Protein AF-A0A932PER4-F1 (afdb_monomer_lite)

Radius of gyration: 18.79 Å; chains: 1; bounding box: 54×26×52 Å

Sequence (186 aa):
MDQATTLGLCEKWWIVRRSEKPVSTALSRAQANHWTAMVKAALEANKAAGIEPEGWETLAIQLNRHPSNLWRSRGGAHALSVLDMMSIAELVRVPVCTLYCPMDVLIHEATRALCPKQFSAEQTRLYAQYRLAGAPSIPHLDETALKHAISAGNGSCSFDEANRTVLGVARAIGTVLLKGRKGAHD

Secondary structure (DSSP, 8-state):
--HHHHHHH-THHHHT-TTSHHHHHHHHHHHHHHHHHHHHHHHHHHHHTT-S--SHHHHHHHTT--HHHHHHHHTTSSPPPHHHHHHHHHHTT--GGGGSPPHHHHHHHHHHHHSTTTS-HHHHHHHHHHHHTT--S-SS--HHHHHHHHHHTTT-S-HHHHHHHHHHHHHHHHHHHHHHHHTT--

pLDDT: mean 87.04, std 10.96, range [38.22, 97.88]

Structure (mmCIF, N/CA/C/O backbone):
data_AF-A0A932PER4-F1
#
_entry.id   AF-A0A932PER4-F1
#
loop_
_atom_site.group_PDB
_atom_site.id
_atom_site.type_symbol
_atom_site.label_atom_id
_atom_site.label_alt_id
_atom_site.label_comp_id
_atom_site.label_asym_id
_atom_site.label_entity_id
_atom_site.label_seq_id
_atom_site.pdbx_PDB_ins_code
_atom_site.Cartn_x
_atom_site.Cartn_y
_atom_site.Cartn_z
_atom_site.occupancy
_atom_site.B_iso_or_equiv
_atom_site.auth_seq_id
_atom_site.auth_comp_id
_atom_site.auth_asym_id
_atom_site.auth_atom_id
_atom_site.pdbx_PDB_model_num
ATOM 1 N N . MET A 1 1 ? 18.203 -0.644 -23.318 1.00 80.19 1 MET A N 1
ATOM 2 C CA . MET A 1 1 ? 17.510 -0.184 -22.096 1.00 80.19 1 MET A CA 1
ATOM 3 C C . MET A 1 1 ? 18.548 -0.069 -20.989 1.00 80.19 1 MET A C 1
ATOM 5 O O . MET A 1 1 ? 19.412 -0.935 -20.928 1.00 80.19 1 MET A O 1
ATOM 9 N N . ASP A 1 2 ? 18.557 1.012 -20.207 1.00 88.56 2 ASP A N 1
ATOM 10 C CA . ASP A 1 2 ? 19.574 1.210 -19.166 1.00 88.56 2 ASP A CA 1
ATOM 11 C C . ASP A 1 2 ? 19.348 0.297 -17.949 1.00 88.56 2 ASP A C 1
ATOM 13 O O . ASP A 1 2 ? 18.241 -0.193 -17.716 1.00 88.56 2 ASP A O 1
ATOM 17 N N . GLN A 1 3 ? 20.404 0.091 -17.156 1.00 86.56 3 GLN A N 1
ATOM 18 C CA . GLN A 1 3 ? 20.390 -0.828 -16.016 1.00 86.56 3 GLN A CA 1
ATOM 19 C C . GLN A 1 3 ? 19.278 -0.515 -15.008 1.00 86.56 3 GLN A C 1
ATOM 21 O O . GLN A 1 3 ? 18.687 -1.451 -14.475 1.00 86.56 3 GLN A O 1
ATOM 26 N N . ALA A 1 4 ? 18.985 0.764 -14.741 1.00 87.56 4 ALA A N 1
ATOM 27 C CA . ALA A 1 4 ? 17.954 1.145 -13.780 1.00 87.56 4 ALA A CA 1
ATOM 28 C C . ALA A 1 4 ? 16.563 0.758 -14.296 1.00 87.56 4 ALA A C 1
ATOM 30 O O . ALA A 1 4 ? 15.785 0.145 -13.569 1.00 87.56 4 ALA A O 1
ATOM 31 N N . THR A 1 5 ? 16.269 1.038 -15.564 1.00 87.75 5 THR A N 1
ATOM 32 C CA . THR A 1 5 ? 14.983 0.660 -16.167 1.00 87.75 5 THR A CA 1
ATOM 33 C C . THR A 1 5 ? 14.783 -0.856 -16.169 1.00 87.75 5 THR A C 1
ATOM 35 O O . THR A 1 5 ? 13.746 -1.332 -15.708 1.00 87.75 5 THR A O 1
ATOM 38 N N . THR A 1 6 ? 15.798 -1.632 -16.566 1.00 85.62 6 THR A N 1
ATOM 39 C CA . THR A 1 6 ? 15.760 -3.104 -16.479 1.00 85.62 6 THR A CA 1
ATOM 40 C C . THR A 1 6 ? 15.485 -3.582 -15.051 1.00 85.62 6 THR A C 1
ATOM 42 O O . THR A 1 6 ? 14.739 -4.539 -14.834 1.00 85.62 6 THR A O 1
ATOM 45 N N . LEU A 1 7 ? 16.059 -2.893 -14.061 1.00 83.56 7 LEU A N 1
ATOM 46 C CA . LEU A 1 7 ? 15.862 -3.193 -12.650 1.00 83.56 7 LEU A CA 1
ATOM 47 C C . LEU A 1 7 ? 14.408 -3.023 -12.214 1.00 83.56 7 LEU A C 1
ATOM 49 O O . LEU A 1 7 ? 13.848 -3.931 -11.608 1.00 83.56 7 LEU A O 1
ATOM 53 N N . GLY A 1 8 ? 13.795 -1.883 -12.539 1.00 84.12 8 GLY A N 1
ATOM 54 C CA . GLY A 1 8 ? 12.409 -1.597 -12.166 1.00 84.12 8 GLY A CA 1
ATOM 55 C C . GLY A 1 8 ? 11.361 -2.348 -12.990 1.00 84.12 8 GLY A C 1
ATOM 56 O O . GLY A 1 8 ? 10.203 -2.399 -12.582 1.00 84.12 8 GLY A O 1
ATOM 57 N N . LEU A 1 9 ? 11.730 -2.941 -14.130 1.00 84.69 9 LEU A N 1
ATOM 58 C CA . LEU A 1 9 ? 10.850 -3.809 -14.924 1.00 84.69 9 LEU A CA 1
ATOM 59 C C . LEU A 1 9 ? 10.892 -5.281 -14.509 1.00 84.69 9 LEU A C 1
ATOM 61 O O . LEU A 1 9 ? 10.053 -6.066 -14.942 1.00 84.69 9 LEU A O 1
ATOM 65 N N . CYS A 1 10 ? 11.837 -5.693 -13.678 1.00 78.25 10 CYS A N 1
ATOM 66 C CA . CYS A 1 10 ? 11.857 -7.065 -13.192 1.00 78.25 10 CYS A CA 1
ATOM 67 C C . CYS A 1 10 ? 10.740 -7.280 -12.149 1.00 78.25 10 CYS A C 1
ATOM 69 O O . CYS A 1 10 ? 10.532 -6.471 -11.249 1.00 78.25 10 CYS A O 1
ATOM 71 N N . GLU A 1 11 ? 10.028 -8.403 -12.227 1.00 64.38 11 GLU A N 1
ATOM 72 C CA . GLU A 1 11 ? 8.940 -8.757 -11.295 1.00 64.38 11 GLU A CA 1
ATOM 73 C C . GLU A 1 11 ? 9.459 -9.123 -9.908 1.00 64.38 11 GLU A C 1
ATOM 75 O O . GLU A 1 11 ? 8.847 -8.834 -8.878 1.00 64.38 11 GLU A O 1
ATOM 80 N N . LYS A 1 12 ? 10.651 -9.724 -9.893 1.00 63.06 12 LYS A N 1
ATOM 81 C CA . LYS A 1 12 ? 11.274 -10.300 -8.704 1.00 63.06 12 LYS A CA 1
ATOM 82 C C . LYS A 1 12 ? 11.497 -9.283 -7.580 1.00 63.06 12 LYS A C 1
ATOM 84 O O . LYS A 1 12 ? 11.844 -9.684 -6.485 1.00 63.06 12 LYS A O 1
ATOM 89 N N . TRP A 1 13 ? 11.296 -7.985 -7.766 1.00 64.56 13 TRP A N 1
ATOM 90 C CA . TRP A 1 13 ? 11.597 -7.003 -6.722 1.00 64.56 13 TRP A CA 1
ATOM 91 C C . TRP A 1 13 ? 10.484 -6.865 -5.693 1.00 64.56 13 TRP A C 1
ATOM 93 O O . TRP A 1 13 ? 10.775 -6.841 -4.500 1.00 64.56 13 TRP A O 1
ATOM 103 N N . TRP A 1 14 ? 9.226 -6.909 -6.130 1.00 70.19 14 TRP A N 1
ATOM 104 C CA . TRP A 1 14 ? 8.077 -6.883 -5.224 1.00 70.19 14 TRP A CA 1
ATOM 105 C C . TRP A 1 14 ? 7.947 -8.180 -4.407 1.00 70.19 14 TRP A C 1
ATOM 107 O O . TRP A 1 14 ? 7.508 -8.140 -3.262 1.00 70.19 14 TRP A O 1
ATOM 117 N N . ILE A 1 15 ? 8.405 -9.316 -4.955 1.00 67.06 15 ILE A N 1
ATOM 118 C CA . ILE A 1 15 ? 8.306 -10.641 -4.315 1.00 67.06 15 ILE A CA 1
ATOM 119 C C . ILE A 1 15 ? 9.641 -11.089 -3.684 1.00 67.06 15 ILE A C 1
ATOM 121 O O . ILE A 1 15 ? 9.700 -11.384 -2.491 1.00 67.06 15 ILE A O 1
ATOM 125 N N . VAL A 1 16 ? 10.734 -11.120 -4.456 1.00 58.75 16 VAL A N 1
ATOM 126 C CA . VAL A 1 16 ? 12.060 -11.643 -4.042 1.00 58.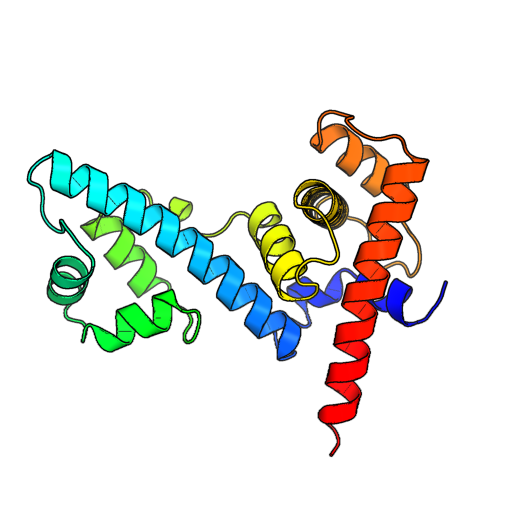75 16 VAL A CA 1
ATOM 127 C C . VAL A 1 16 ? 12.883 -10.596 -3.286 1.00 58.75 16 VAL A C 1
ATOM 129 O O . VAL A 1 16 ? 13.719 -10.959 -2.465 1.00 58.75 16 VAL A O 1
ATOM 132 N N . ARG A 1 17 ? 12.646 -9.297 -3.515 1.00 59.66 17 ARG A N 1
ATOM 133 C CA . ARG A 1 17 ? 13.415 -8.205 -2.882 1.00 59.66 17 ARG A CA 1
ATOM 134 C C . ARG A 1 17 ? 12.633 -7.396 -1.863 1.00 59.66 17 ARG A C 1
ATOM 136 O O . ARG A 1 17 ? 13.071 -6.322 -1.463 1.00 59.66 17 ARG A O 1
ATOM 143 N N . ARG A 1 18 ? 11.548 -7.971 -1.341 1.00 64.19 18 ARG A N 1
ATOM 144 C CA . ARG A 1 18 ? 10.848 -7.474 -0.147 1.00 64.19 18 ARG A CA 1
ATOM 145 C C . ARG A 1 18 ? 11.764 -7.286 1.069 1.00 64.19 18 ARG A C 1
ATOM 147 O O . ARG A 1 18 ? 11.349 -6.658 2.029 1.00 64.19 18 ARG A O 1
ATOM 154 N N . SER A 1 19 ? 12.965 -7.869 1.060 1.00 68.44 19 SER A N 1
ATOM 155 C CA . SER A 1 19 ? 13.990 -7.718 2.096 1.00 68.44 19 SER A CA 1
ATOM 156 C C . SER A 1 19 ? 14.917 -6.516 1.878 1.00 68.44 19 SER A C 1
ATOM 158 O O . SER A 1 19 ? 15.592 -6.104 2.818 1.00 68.44 19 SER A O 1
ATOM 160 N N . GLU A 1 20 ? 14.959 -5.920 0.681 1.00 79.19 20 GLU A N 1
ATOM 161 C CA . GLU A 1 20 ? 15.741 -4.705 0.454 1.00 79.19 20 GLU A CA 1
ATOM 162 C C . GLU A 1 20 ? 15.068 -3.528 1.155 1.00 79.19 20 GLU A C 1
ATOM 164 O O . GLU A 1 20 ? 13.913 -3.206 0.882 1.00 79.19 20 GLU A O 1
ATOM 169 N N . LYS A 1 21 ? 15.810 -2.856 2.041 1.00 84.62 21 LYS A N 1
ATOM 170 C CA . LYS A 1 21 ? 15.296 -1.809 2.935 1.00 84.62 21 LYS A CA 1
ATOM 171 C C . LYS A 1 21 ? 14.393 -0.757 2.268 1.00 84.62 21 LYS A C 1
ATOM 173 O O . LYS A 1 21 ? 13.339 -0.480 2.843 1.00 84.62 21 LYS A O 1
ATOM 178 N N . PRO A 1 22 ? 14.725 -0.154 1.104 1.00 86.44 22 PRO A N 1
ATOM 179 C CA . PRO A 1 22 ? 13.826 0.827 0.496 1.00 86.44 22 PRO A CA 1
ATOM 180 C C . PRO A 1 22 ? 12.491 0.202 0.064 1.00 86.44 22 PRO A C 1
ATOM 182 O O . PRO A 1 22 ? 11.443 0.804 0.288 1.00 86.44 22 PRO A O 1
ATOM 185 N N . VAL A 1 23 ? 12.509 -1.017 -0.486 1.00 86.12 23 VAL A N 1
ATOM 186 C CA . VAL A 1 23 ? 11.304 -1.736 -0.934 1.00 86.12 23 VAL A CA 1
ATOM 187 C C . VAL A 1 23 ? 10.482 -2.205 0.259 1.00 86.12 23 VAL A C 1
ATOM 189 O O . VAL A 1 23 ? 9.280 -1.958 0.306 1.00 86.12 23 VAL A O 1
ATOM 192 N N . SER A 1 24 ? 11.127 -2.830 1.245 1.00 86.12 24 SER A N 1
ATOM 193 C CA . SER A 1 24 ? 10.472 -3.327 2.455 1.00 86.12 24 SER A CA 1
ATOM 194 C C . SER A 1 24 ? 9.783 -2.195 3.217 1.00 86.12 24 SER A C 1
ATOM 196 O O . SER A 1 24 ? 8.625 -2.319 3.599 1.00 86.12 24 SER A O 1
ATOM 198 N N . THR A 1 25 ? 10.459 -1.051 3.362 1.00 87.56 25 THR A N 1
ATOM 199 C CA . THR A 1 25 ? 9.924 0.134 4.046 1.00 87.56 25 THR A CA 1
ATOM 200 C C . THR A 1 25 ? 8.736 0.713 3.282 1.00 87.56 25 THR A C 1
ATOM 202 O O . THR A 1 25 ? 7.719 1.046 3.888 1.00 87.56 25 THR A O 1
ATOM 205 N N . ALA A 1 26 ? 8.838 0.813 1.953 1.00 90.38 26 ALA A N 1
ATOM 206 C CA . ALA A 1 26 ? 7.757 1.312 1.110 1.00 90.38 26 ALA A CA 1
ATOM 207 C C . ALA A 1 26 ? 6.517 0.407 1.169 1.00 90.38 26 ALA A C 1
ATOM 209 O O . ALA A 1 26 ? 5.410 0.910 1.350 1.00 90.38 26 ALA A O 1
ATOM 210 N N . LEU A 1 27 ? 6.704 -0.915 1.095 1.00 89.62 27 LEU A N 1
ATOM 211 C CA . LEU A 1 27 ? 5.630 -1.902 1.218 1.00 89.62 27 LEU A CA 1
ATOM 212 C C . LEU A 1 27 ? 4.982 -1.877 2.605 1.00 89.62 27 LEU A C 1
ATOM 214 O O . LEU A 1 27 ? 3.759 -1.806 2.702 1.00 89.62 27 LEU A O 1
ATOM 218 N N . SER A 1 28 ? 5.781 -1.867 3.676 1.00 89.06 28 SER A N 1
ATOM 219 C CA . SER A 1 28 ? 5.268 -1.776 5.048 1.00 89.06 28 SER A CA 1
ATOM 220 C C . SER A 1 28 ? 4.465 -0.499 5.264 1.00 89.06 28 SER A C 1
ATOM 222 O O . SER A 1 28 ? 3.403 -0.540 5.880 1.00 89.06 28 SER A O 1
ATOM 224 N N . ARG A 1 29 ? 4.923 0.633 4.716 1.00 89.69 29 ARG A N 1
ATOM 225 C CA . ARG A 1 29 ? 4.196 1.904 4.791 1.00 89.69 29 ARG A CA 1
ATOM 226 C C . ARG A 1 29 ? 2.897 1.876 3.987 1.00 89.69 29 ARG A C 1
ATOM 228 O O . ARG A 1 29 ? 1.884 2.359 4.480 1.00 89.69 29 ARG A O 1
ATOM 235 N N . ALA A 1 30 ? 2.915 1.310 2.782 1.00 91.75 30 ALA A N 1
ATOM 236 C CA . ALA A 1 30 ? 1.727 1.165 1.944 1.00 91.75 30 ALA A CA 1
ATOM 237 C C . ALA A 1 30 ? 0.662 0.291 2.628 1.00 91.75 30 ALA A C 1
ATOM 239 O O . ALA A 1 30 ? -0.484 0.716 2.769 1.00 91.75 30 ALA A O 1
ATOM 240 N N . GLN A 1 31 ? 1.059 -0.875 3.149 1.00 91.69 31 GLN A N 1
ATOM 241 C CA . GLN A 1 31 ? 0.179 -1.735 3.942 1.00 91.69 31 GLN A CA 1
ATOM 242 C C . GLN A 1 31 ? -0.341 -1.001 5.184 1.00 91.69 31 GLN A C 1
ATOM 244 O O . GLN A 1 31 ? -1.538 -1.049 5.460 1.00 91.69 31 GLN A O 1
ATOM 249 N N . ALA A 1 32 ? 0.538 -0.303 5.916 1.00 92.25 32 ALA A N 1
ATOM 250 C CA . ALA A 1 32 ? 0.171 0.433 7.120 1.00 92.25 32 ALA A CA 1
ATOM 251 C C . ALA A 1 32 ? -0.884 1.509 6.855 1.00 92.25 32 ALA A C 1
ATOM 253 O O . ALA A 1 32 ? -1.888 1.571 7.561 1.00 92.25 32 ALA A O 1
ATOM 254 N N . ASN A 1 33 ? -0.691 2.308 5.805 1.00 93.00 33 ASN A N 1
ATOM 255 C CA . ASN A 1 33 ? -1.645 3.330 5.390 1.00 93.00 33 ASN A CA 1
ATOM 256 C C . ASN A 1 33 ? -3.016 2.725 5.057 1.00 93.00 33 ASN A C 1
ATOM 258 O O . ASN A 1 33 ? -4.033 3.265 5.493 1.00 93.00 33 ASN A O 1
ATOM 262 N N . HIS A 1 34 ? -3.041 1.605 4.322 1.00 94.00 34 HIS A N 1
ATOM 263 C CA . HIS A 1 34 ? -4.281 0.939 3.913 1.00 94.00 34 HIS A CA 1
ATOM 264 C C . HIS A 1 34 ? -5.105 0.468 5.111 1.00 94.00 34 HIS A C 1
ATOM 266 O O . HIS A 1 34 ? -6.225 0.938 5.312 1.00 94.00 34 HIS A O 1
ATOM 272 N N . TRP A 1 35 ? -4.549 -0.414 5.947 1.00 94.31 35 TRP A N 1
ATOM 273 C CA . TRP A 1 35 ? -5.316 -0.976 7.064 1.00 94.31 35 TRP A CA 1
ATOM 274 C C . TRP A 1 35 ? -5.696 0.110 8.078 1.00 94.31 35 TRP A C 1
ATOM 276 O O . TRP A 1 35 ? -6.798 0.088 8.622 1.00 94.31 35 TRP A O 1
ATOM 286 N N . THR A 1 36 ? -4.830 1.112 8.277 1.00 94.69 36 THR A N 1
ATOM 287 C CA . THR A 1 36 ? -5.125 2.259 9.146 1.00 94.69 36 THR A CA 1
ATOM 288 C C . THR A 1 36 ? -6.336 3.039 8.654 1.00 94.69 36 THR A C 1
ATOM 290 O O . THR A 1 36 ? -7.161 3.451 9.466 1.00 94.69 36 THR A O 1
ATOM 293 N N . ALA A 1 37 ? -6.453 3.261 7.341 1.00 95.25 37 ALA A N 1
ATOM 294 C CA . ALA A 1 37 ? -7.594 3.960 6.764 1.00 95.25 37 ALA A CA 1
ATOM 295 C C . ALA A 1 37 ? -8.893 3.166 6.962 1.00 95.25 37 ALA A C 1
ATOM 297 O O . ALA A 1 37 ? -9.905 3.756 7.336 1.00 95.25 37 ALA A O 1
ATOM 298 N N . MET A 1 38 ? -8.849 1.841 6.782 1.00 96.50 38 MET A N 1
ATOM 299 C CA . MET A 1 38 ? -10.006 0.963 6.995 1.00 96.50 38 MET A CA 1
ATOM 300 C C . MET A 1 38 ? -10.451 0.950 8.459 1.00 96.50 38 MET A C 1
ATOM 302 O O . MET A 1 38 ? -11.624 1.168 8.748 1.00 96.50 38 MET A O 1
ATOM 306 N N . VAL A 1 39 ? -9.508 0.785 9.391 1.00 96.56 39 VAL A N 1
ATOM 307 C CA . VAL A 1 39 ? -9.796 0.827 10.831 1.00 96.56 39 VAL A CA 1
ATOM 308 C C . VAL A 1 39 ? -10.305 2.199 11.245 1.00 96.56 39 VAL A C 1
ATOM 310 O O . VAL A 1 39 ? -11.276 2.280 11.983 1.00 96.56 39 VAL A O 1
ATOM 313 N N . LYS A 1 40 ? -9.715 3.288 10.741 1.00 96.81 40 LYS A N 1
ATOM 314 C CA . LYS A 1 40 ? -10.214 4.637 11.025 1.00 96.81 40 LYS A CA 1
ATOM 315 C C . LYS A 1 40 ? -11.670 4.784 10.580 1.00 96.81 40 LYS A C 1
ATOM 317 O O . LYS A 1 40 ? -12.477 5.256 11.366 1.00 96.81 40 LYS A O 1
ATOM 322 N N . ALA A 1 41 ? -12.006 4.374 9.357 1.00 97.25 41 ALA A N 1
ATOM 323 C CA . ALA A 1 41 ? -13.379 4.447 8.863 1.00 97.25 41 ALA A CA 1
ATOM 324 C C . ALA A 1 41 ? -14.350 3.618 9.726 1.00 97.25 41 ALA A C 1
ATOM 326 O O . ALA A 1 41 ? -15.438 4.092 10.043 1.00 97.25 41 ALA A O 1
ATOM 327 N N . ALA A 1 42 ? -13.935 2.423 10.156 1.00 97.62 42 ALA A N 1
ATOM 328 C CA . ALA A 1 42 ? -14.726 1.568 11.036 1.00 97.62 42 ALA A CA 1
ATOM 329 C C . ALA A 1 42 ? -14.926 2.177 12.435 1.00 97.62 42 ALA A C 1
ATOM 331 O O . ALA A 1 42 ? -16.040 2.177 12.946 1.00 97.62 42 ALA A O 1
ATOM 332 N N . LEU A 1 43 ? -13.879 2.759 13.029 1.00 97.44 43 LEU A N 1
ATOM 333 C CA . LEU A 1 43 ? -13.958 3.438 14.328 1.00 97.44 43 LEU A CA 1
ATOM 334 C C . LEU A 1 43 ? -14.891 4.659 14.282 1.00 97.44 43 LEU A C 1
ATOM 336 O O . LEU A 1 43 ? -15.679 4.855 15.200 1.00 97.44 43 LEU A O 1
ATOM 340 N N . GLU A 1 44 ? -14.862 5.448 13.202 1.00 97.88 44 GLU A N 1
ATOM 341 C CA . GLU A 1 44 ? -15.806 6.565 13.034 1.00 97.88 44 GLU A CA 1
ATOM 342 C C . GLU A 1 44 ? -17.259 6.072 12.902 1.00 97.88 44 GLU A C 1
ATOM 344 O O . GLU A 1 44 ? -18.170 6.685 13.459 1.00 97.88 44 GLU A O 1
ATOM 349 N N . ALA A 1 45 ? -17.491 4.946 12.216 1.00 97.25 45 ALA A N 1
ATOM 350 C CA . ALA A 1 45 ? -18.818 4.331 12.127 1.00 97.25 45 ALA A CA 1
ATOM 351 C C . ALA A 1 45 ? -19.296 3.787 13.486 1.00 97.25 45 ALA A C 1
ATOM 353 O O . ALA A 1 45 ? -20.443 4.009 13.871 1.00 97.25 45 ALA A O 1
ATOM 354 N N . ASN A 1 46 ? -18.405 3.133 14.232 1.00 97.38 46 ASN A N 1
ATOM 355 C CA . ASN A 1 46 ? -18.642 2.666 15.597 1.00 97.38 46 ASN A CA 1
ATOM 356 C C . ASN A 1 46 ? -19.030 3.820 16.527 1.00 97.38 46 ASN A C 1
ATOM 358 O O . ASN A 1 46 ? -20.066 3.761 17.187 1.00 97.38 46 ASN A O 1
ATOM 362 N N . LYS A 1 47 ? -18.255 4.910 16.500 1.00 97.31 47 LYS A N 1
ATOM 363 C CA . LYS A 1 47 ? -18.528 6.132 17.260 1.00 97.31 47 LYS A CA 1
ATOM 364 C C . LYS A 1 47 ? -19.888 6.736 16.915 1.00 97.31 47 LYS A C 1
ATOM 366 O O . LYS A 1 47 ? -20.641 7.102 17.811 1.00 97.31 47 LYS A O 1
ATOM 371 N N . ALA A 1 48 ? -20.233 6.813 15.629 1.00 97.31 48 ALA A N 1
ATOM 372 C CA . ALA A 1 48 ? -21.542 7.306 15.197 1.00 97.31 48 ALA A CA 1
ATOM 373 C C . ALA A 1 48 ? -22.707 6.421 15.683 1.00 97.31 48 ALA A C 1
ATOM 375 O O . ALA A 1 48 ? -23.819 6.915 15.863 1.00 97.31 48 ALA A O 1
ATOM 376 N N . ALA A 1 49 ? -22.454 5.132 15.913 1.00 96.69 49 ALA A N 1
ATOM 377 C CA . ALA A 1 49 ? -23.429 4.165 16.401 1.00 96.69 49 ALA A CA 1
ATOM 378 C C . ALA A 1 49 ? -23.410 3.965 17.932 1.00 96.69 49 ALA A C 1
ATOM 380 O O . ALA A 1 49 ? -24.206 3.173 18.435 1.00 96.69 49 ALA A O 1
ATOM 381 N N . GLY A 1 50 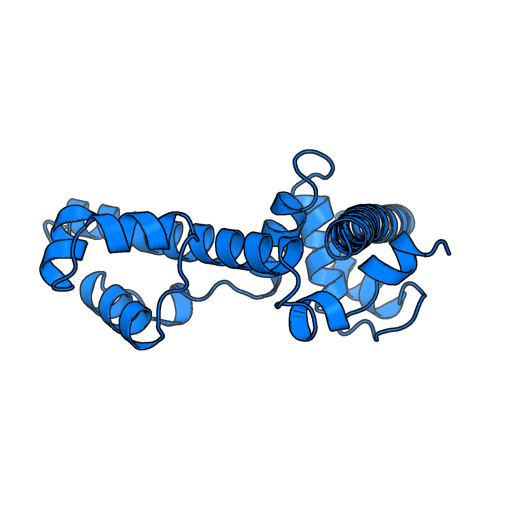? -22.522 4.646 18.672 1.00 96.50 50 GLY A N 1
ATOM 382 C CA . GLY A 1 50 ? -22.344 4.444 20.117 1.00 96.50 50 GLY A CA 1
ATOM 383 C C . GLY A 1 50 ? -21.845 3.039 20.476 1.00 96.50 50 GLY A C 1
ATOM 384 O O . GLY A 1 50 ? -22.277 2.452 21.468 1.00 96.50 50 GLY A O 1
ATOM 385 N N . ILE A 1 51 ? -21.002 2.458 19.620 1.00 95.94 51 ILE A N 1
ATOM 386 C CA . ILE A 1 51 ? -20.441 1.113 19.763 1.00 95.94 51 ILE A CA 1
ATOM 387 C C . ILE A 1 51 ? -18.946 1.238 20.054 1.00 95.94 51 ILE A C 1
ATOM 389 O O . ILE A 1 51 ? -18.218 1.885 19.310 1.00 95.94 51 ILE A O 1
ATOM 393 N N . GLU A 1 52 ? -18.459 0.545 21.079 1.00 96.19 52 GLU A N 1
ATOM 394 C CA . GLU A 1 52 ? -17.021 0.428 21.331 1.00 96.19 52 GLU A CA 1
ATOM 395 C C . GLU A 1 52 ? -16.380 -0.674 20.450 1.00 96.19 52 GLU A C 1
ATOM 397 O O . GLU A 1 52 ? -17.018 -1.707 20.217 1.00 96.19 52 GLU A O 1
ATOM 402 N N . PRO A 1 53 ? -15.120 -0.515 19.994 1.00 97.00 53 PRO A N 1
ATOM 403 C CA . PRO A 1 53 ? -14.245 0.628 20.232 1.00 97.00 53 PRO A CA 1
ATOM 404 C C . PRO A 1 53 ? -14.598 1.839 19.350 1.00 97.00 53 PRO A C 1
ATOM 406 O O . PRO A 1 53 ? -14.736 1.699 18.133 1.00 97.00 53 PRO A O 1
ATOM 409 N N . GLU A 1 54 ? -14.689 3.027 19.955 1.00 95.31 54 GLU A N 1
ATOM 410 C CA . GLU A 1 54 ? -14.971 4.302 19.262 1.00 95.31 54 GLU A CA 1
ATOM 411 C C . GLU A 1 54 ? -13.714 5.008 18.721 1.00 95.31 54 GLU A C 1
ATOM 413 O O . GLU A 1 54 ? -13.789 5.945 17.922 1.00 95.31 54 GLU A O 1
ATOM 418 N N . GLY A 1 55 ? -12.531 4.592 19.176 1.00 94.81 55 GLY A N 1
ATOM 419 C CA . GLY A 1 55 ? -11.276 5.235 18.817 1.00 94.81 55 GLY A CA 1
ATOM 420 C C . GLY A 1 55 ? -10.059 4.335 18.979 1.00 94.81 55 GLY A C 1
ATOM 421 O O . GLY A 1 55 ? -10.123 3.211 19.468 1.00 94.81 55 GLY A O 1
ATOM 422 N N . TRP A 1 56 ? -8.903 4.851 18.563 1.00 94.25 56 TRP A N 1
ATOM 423 C CA . TRP A 1 56 ? -7.637 4.111 18.608 1.00 94.25 56 TRP A CA 1
ATOM 424 C C . TRP A 1 56 ? -7.201 3.738 20.027 1.00 94.25 56 TRP A C 1
ATOM 426 O O . TRP A 1 56 ? -6.561 2.708 20.221 1.00 94.25 56 TRP A O 1
ATOM 436 N N . GLU A 1 57 ? -7.527 4.578 21.007 1.00 93.00 57 GLU A N 1
ATOM 437 C CA . GLU A 1 57 ? -7.203 4.339 22.411 1.00 93.00 57 GLU A CA 1
ATOM 438 C C . GLU A 1 57 ? -8.056 3.211 22.998 1.00 93.00 57 GLU A C 1
ATOM 440 O O . GLU A 1 57 ? -7.500 2.254 23.537 1.00 93.00 57 GLU A O 1
ATOM 445 N N . THR A 1 58 ? -9.379 3.251 22.805 1.00 95.00 58 THR A N 1
ATOM 446 C CA . THR A 1 58 ? -10.270 2.182 23.280 1.00 95.00 58 THR A CA 1
ATOM 447 C C . THR A 1 58 ? -10.034 0.870 22.533 1.00 95.00 58 THR A C 1
ATOM 449 O O . THR A 1 58 ? -10.034 -0.192 23.154 1.00 95.00 58 THR A O 1
ATOM 452 N N . LEU A 1 59 ? -9.684 0.924 21.242 1.00 95.62 59 LEU A N 1
ATOM 453 C CA . LEU A 1 59 ? -9.212 -0.242 20.491 1.00 95.62 59 LEU A CA 1
ATOM 454 C C . LEU A 1 59 ? -7.933 -0.841 21.101 1.00 95.62 59 LEU A C 1
ATOM 456 O O . LEU A 1 59 ? -7.843 -2.056 21.259 1.00 95.62 59 LEU A O 1
ATOM 460 N N . ALA A 1 60 ? -6.940 -0.020 21.459 1.00 93.69 60 ALA A N 1
ATOM 461 C CA . ALA A 1 60 ? -5.705 -0.511 22.075 1.00 93.69 60 ALA A CA 1
ATOM 462 C C . ALA A 1 60 ? -5.967 -1.198 23.427 1.00 93.69 60 ALA A C 1
ATOM 464 O O . ALA A 1 60 ? -5.397 -2.260 23.690 1.00 93.69 60 ALA A O 1
ATOM 465 N N . ILE A 1 61 ? -6.863 -0.626 24.240 1.00 93.12 61 ILE A N 1
ATOM 466 C CA . ILE A 1 61 ? -7.301 -1.206 25.516 1.00 93.12 61 ILE A CA 1
ATOM 467 C C . ILE A 1 61 ? -7.959 -2.574 25.287 1.00 93.12 61 ILE A C 1
ATOM 469 O O . ILE A 1 61 ? -7.567 -3.547 25.927 1.00 93.12 61 ILE A O 1
ATOM 473 N N . GLN A 1 62 ? -8.899 -2.681 24.342 1.00 94.50 62 GLN A N 1
ATOM 474 C CA . GLN A 1 62 ? -9.597 -3.942 24.047 1.00 94.50 62 GLN A CA 1
ATOM 475 C C . GLN A 1 62 ? -8.687 -5.015 23.441 1.00 94.50 62 GLN A C 1
ATOM 477 O O . GLN A 1 62 ? -8.861 -6.200 23.708 1.00 94.50 62 GLN A O 1
ATOM 482 N N . LEU A 1 63 ? -7.666 -4.611 22.683 1.00 93.00 63 LEU A N 1
ATOM 483 C CA . LEU A 1 63 ? -6.616 -5.514 22.205 1.00 93.00 63 LEU A CA 1
ATOM 484 C C . LEU A 1 63 ? -5.668 -5.982 23.320 1.00 93.00 63 LEU A C 1
ATOM 486 O O . LEU A 1 63 ? -4.763 -6.770 23.041 1.00 93.00 63 LEU A O 1
ATOM 490 N N . ASN A 1 64 ? -5.816 -5.469 24.547 1.00 92.25 64 ASN A N 1
ATOM 491 C CA . ASN A 1 64 ? -4.868 -5.641 25.645 1.00 92.25 64 ASN A CA 1
ATOM 492 C C . ASN A 1 64 ? -3.428 -5.298 25.212 1.00 92.25 64 ASN A C 1
ATOM 494 O O . ASN A 1 64 ? -2.468 -6.028 25.473 1.00 92.25 64 ASN A O 1
ATOM 498 N N . ARG A 1 65 ? -3.277 -4.194 24.466 1.00 85.19 65 ARG A N 1
ATOM 499 C CA . ARG A 1 65 ? -1.991 -3.721 23.942 1.00 85.19 65 ARG A CA 1
ATOM 500 C C . ARG A 1 65 ? -1.665 -2.341 24.461 1.00 85.19 65 ARG A C 1
ATOM 502 O O . ARG A 1 65 ? -2.501 -1.446 24.491 1.00 85.19 65 ARG A O 1
ATOM 509 N N . HIS A 1 66 ? -0.385 -2.133 24.752 1.00 86.94 66 HIS A N 1
ATOM 510 C CA . HIS A 1 66 ? 0.103 -0.793 25.033 1.00 86.94 66 HIS A CA 1
ATOM 511 C C . HIS A 1 66 ? -0.140 0.115 23.808 1.00 86.94 66 HIS A C 1
ATOM 513 O O . HIS A 1 66 ? 0.301 -0.247 22.706 1.00 86.94 66 HIS A O 1
ATOM 519 N N . PRO A 1 67 ? -0.774 1.297 23.961 1.00 85.62 67 PRO A N 1
ATOM 520 C CA . PRO A 1 67 ? -1.135 2.161 22.836 1.00 85.62 67 PRO A CA 1
ATOM 521 C C . PRO A 1 67 ? 0.039 2.456 21.903 1.00 85.62 67 PRO A C 1
ATOM 523 O O . PRO A 1 67 ? -0.106 2.416 20.682 1.00 85.62 67 PRO A O 1
ATOM 526 N N . SER A 1 68 ? 1.239 2.681 22.451 1.00 85.88 68 SER A N 1
ATOM 527 C CA . SER A 1 68 ? 2.446 2.959 21.654 1.00 85.88 68 SER A CA 1
ATOM 528 C C . SER A 1 68 ? 2.761 1.877 20.610 1.00 85.88 68 SER A C 1
ATOM 530 O O . SER A 1 68 ? 3.244 2.209 19.528 1.00 85.88 68 SER A O 1
ATOM 532 N N . ASN A 1 69 ? 2.454 0.603 20.871 1.00 86.00 69 ASN A N 1
ATOM 533 C CA . ASN A 1 69 ? 2.685 -0.479 19.910 1.00 86.00 69 ASN A CA 1
ATOM 534 C C . ASN A 1 69 ? 1.718 -0.388 18.726 1.00 86.00 69 ASN A C 1
ATOM 536 O O . ASN A 1 69 ? 2.128 -0.577 17.576 1.00 86.00 69 ASN A O 1
ATOM 540 N N . LEU A 1 70 ? 0.457 -0.032 18.989 1.00 86.19 70 LEU A N 1
ATOM 541 C CA . LEU A 1 70 ? -0.536 0.197 17.944 1.00 86.19 70 LEU A CA 1
ATOM 542 C C . LEU A 1 70 ? -0.169 1.435 17.113 1.00 86.19 70 LEU A C 1
ATOM 544 O O . LEU A 1 70 ? -0.161 1.362 15.886 1.00 86.19 70 LEU A O 1
ATOM 548 N N . TRP A 1 71 ? 0.258 2.529 17.757 1.00 87.50 71 TRP A N 1
ATOM 549 C CA . TRP A 1 71 ? 0.735 3.736 17.066 1.00 87.50 71 TRP A CA 1
ATOM 550 C C . TRP A 1 71 ? 1.958 3.469 16.177 1.00 87.50 71 TRP A C 1
ATOM 552 O O . TRP A 1 71 ? 2.025 3.968 15.053 1.00 87.50 71 TRP A O 1
ATOM 562 N N . ARG A 1 72 ? 2.913 2.649 16.637 1.00 85.56 72 ARG A N 1
ATOM 563 C CA . ARG A 1 72 ? 4.080 2.237 15.836 1.00 85.56 72 ARG A CA 1
ATOM 564 C C . ARG A 1 72 ? 3.681 1.379 14.637 1.00 85.56 72 ARG A C 1
ATOM 566 O O . ARG A 1 72 ? 4.186 1.607 13.539 1.00 85.56 72 ARG A O 1
ATOM 573 N N . SER A 1 73 ? 2.759 0.439 14.832 1.00 85.56 73 SER A N 1
ATOM 574 C CA . SER A 1 73 ? 2.236 -0.413 13.753 1.00 85.56 73 SER A CA 1
ATOM 575 C C . SER A 1 73 ? 1.496 0.420 12.704 1.00 85.56 73 SER A C 1
ATOM 577 O O . SER A 1 73 ? 1.682 0.232 11.504 1.00 85.56 73 SER A O 1
ATOM 579 N N . ARG A 1 74 ? 0.738 1.427 13.151 1.00 86.62 74 ARG A N 1
ATOM 580 C CA . ARG A 1 74 ? 0.057 2.406 12.295 1.00 86.62 74 ARG A CA 1
ATOM 581 C C . ARG A 1 74 ? 1.027 3.208 11.426 1.00 86.62 74 ARG A C 1
ATOM 583 O O . ARG A 1 74 ? 0.724 3.539 10.288 1.00 86.62 74 ARG A O 1
ATOM 590 N N . GLY A 1 75 ? 2.206 3.517 11.962 1.00 81.62 75 GLY A N 1
ATOM 591 C CA . GLY A 1 75 ? 3.284 4.182 11.227 1.00 81.62 75 GLY A CA 1
ATOM 592 C C . GLY A 1 75 ? 4.074 3.266 10.286 1.00 81.62 75 GLY A C 1
ATOM 593 O O . GLY A 1 75 ? 5.006 3.741 9.641 1.00 81.62 75 GLY A O 1
ATOM 594 N N . GLY A 1 76 ? 3.760 1.966 10.227 1.00 81.50 76 GLY A N 1
ATOM 595 C CA . GLY A 1 76 ? 4.513 0.983 9.444 1.00 81.50 76 GLY A CA 1
ATOM 596 C C . GLY A 1 76 ? 5.884 0.636 10.028 1.00 81.50 76 GLY A C 1
ATOM 597 O O . GLY A 1 76 ? 6.704 0.037 9.337 1.00 81.50 76 GLY A O 1
ATOM 598 N N . ALA A 1 77 ? 6.145 0.998 11.291 1.00 82.25 77 ALA A N 1
ATOM 599 C CA . ALA A 1 77 ? 7.395 0.653 11.968 1.00 82.25 77 ALA A CA 1
ATOM 600 C C . ALA A 1 77 ? 7.477 -0.845 12.303 1.00 82.25 77 ALA A C 1
ATOM 602 O O . ALA A 1 77 ? 8.576 -1.374 12.430 1.00 82.25 77 ALA A O 1
ATOM 603 N N . HIS A 1 78 ? 6.321 -1.504 12.432 1.00 79.38 78 HIS A N 1
ATOM 604 C CA . HIS A 1 78 ? 6.183 -2.937 12.679 1.00 79.38 78 HIS A CA 1
ATOM 605 C C . HIS A 1 78 ? 5.060 -3.512 11.827 1.00 79.38 78 HIS A C 1
ATOM 607 O O . HIS A 1 78 ? 4.020 -2.873 11.656 1.00 79.38 78 HIS A O 1
ATOM 613 N N . ALA A 1 79 ? 5.269 -4.721 11.313 1.00 77.81 79 ALA A N 1
ATOM 614 C CA . ALA A 1 79 ? 4.203 -5.483 10.682 1.00 77.81 79 ALA A CA 1
ATOM 615 C C . ALA A 1 79 ? 3.268 -6.040 11.762 1.00 77.81 79 ALA A C 1
ATOM 617 O O . ALA A 1 79 ? 3.730 -6.577 12.770 1.00 77.81 79 ALA A O 1
ATOM 618 N N . LEU A 1 80 ? 1.960 -5.923 11.538 1.00 84.69 80 LEU A N 1
ATOM 619 C CA . LEU A 1 80 ? 0.966 -6.613 12.354 1.00 84.69 80 LEU A CA 1
ATOM 620 C C . LEU A 1 80 ? 1.015 -8.112 12.055 1.00 84.69 80 LEU A C 1
ATOM 622 O O . LEU A 1 80 ? 1.148 -8.517 10.896 1.00 84.69 80 LEU A O 1
ATOM 626 N N . SER A 1 81 ? 0.894 -8.931 13.098 1.00 88.81 81 SER A N 1
ATOM 627 C CA . SER A 1 81 ? 0.727 -10.372 12.914 1.00 88.81 81 SER A CA 1
ATOM 628 C C . SER A 1 81 ? -0.653 -10.683 12.309 1.00 88.81 81 SER A C 1
ATOM 630 O O . SER A 1 81 ? -1.564 -9.853 12.348 1.00 88.81 81 SER A O 1
ATOM 632 N N . VAL A 1 82 ? -0.836 -11.892 11.769 1.00 89.25 82 VAL A N 1
ATOM 633 C CA . VAL A 1 82 ? -2.161 -12.346 11.302 1.00 89.25 82 VAL A CA 1
ATOM 634 C C . VAL A 1 82 ? -3.175 -12.333 12.448 1.00 89.25 82 VAL A C 1
ATOM 636 O O . VAL A 1 82 ? -4.297 -11.876 12.257 1.00 89.25 82 VAL A O 1
ATOM 639 N N . LEU A 1 83 ? -2.762 -12.757 13.648 1.00 91.75 83 LEU A N 1
ATOM 640 C CA . LEU A 1 83 ? -3.613 -12.718 14.838 1.00 91.75 83 LEU A CA 1
ATOM 641 C C . LEU A 1 83 ? -4.001 -11.279 15.192 1.00 91.75 83 LEU A C 1
ATOM 643 O O . LEU A 1 83 ? -5.161 -11.024 15.486 1.00 91.75 83 LEU A O 1
ATOM 647 N N . ASP A 1 84 ? -3.071 -10.327 15.078 1.00 91.75 84 ASP A N 1
ATOM 648 C CA . ASP A 1 84 ? -3.357 -8.914 15.345 1.00 91.75 84 ASP A CA 1
ATOM 649 C C . ASP A 1 84 ? -4.412 -8.378 14.376 1.00 91.75 84 ASP A C 1
ATOM 651 O O . ASP A 1 84 ? -5.340 -7.690 14.792 1.00 91.75 84 ASP A O 1
ATOM 655 N N . MET A 1 85 ? -4.278 -8.704 13.085 1.00 93.50 85 MET A N 1
ATOM 656 C CA . MET A 1 85 ? -5.241 -8.305 12.059 1.00 93.50 85 MET A CA 1
ATOM 657 C C . MET A 1 85 ? -6.619 -8.916 12.313 1.00 93.50 85 MET A C 1
ATOM 659 O O . MET A 1 85 ? -7.620 -8.217 12.183 1.00 93.50 85 MET A O 1
ATOM 663 N N . MET A 1 86 ? -6.682 -10.191 12.705 1.00 96.00 86 MET A N 1
ATOM 664 C CA . MET A 1 86 ? -7.941 -10.853 13.050 1.00 96.00 86 MET A CA 1
ATOM 665 C C . MET A 1 86 ? -8.611 -10.192 14.256 1.00 96.00 86 MET A C 1
ATOM 667 O O . MET A 1 86 ? -9.783 -9.838 14.167 1.00 96.00 86 MET A O 1
ATOM 671 N N . SER A 1 87 ? -7.866 -9.949 15.339 1.00 96.31 87 SER A N 1
ATOM 672 C CA . SER A 1 87 ? -8.407 -9.289 16.530 1.00 96.31 87 SER A CA 1
ATOM 673 C C . SER A 1 87 ? -8.871 -7.863 16.236 1.00 96.31 87 SER A C 1
ATOM 675 O O . SER A 1 87 ? -9.940 -7.463 16.678 1.00 96.31 87 SER A O 1
ATOM 677 N N . ILE A 1 88 ? -8.108 -7.090 15.456 1.00 96.19 88 ILE A N 1
ATOM 678 C CA . ILE A 1 88 ? -8.528 -5.744 15.044 1.00 96.19 88 ILE A CA 1
ATOM 679 C C . ILE A 1 88 ? -9.828 -5.814 14.240 1.00 96.19 88 ILE A C 1
ATOM 681 O O . ILE A 1 88 ? -10.753 -5.062 14.533 1.00 96.19 88 ILE A O 1
ATOM 685 N N . ALA A 1 89 ? -9.899 -6.705 13.248 1.00 97.25 89 ALA A N 1
ATOM 686 C CA . ALA A 1 89 ? -11.062 -6.862 12.379 1.00 97.25 89 ALA A CA 1
ATOM 687 C C . ALA A 1 89 ? -12.327 -7.232 13.164 1.00 97.25 89 ALA A C 1
ATOM 689 O O . ALA A 1 89 ? -13.384 -6.647 12.932 1.00 97.25 89 ALA A O 1
ATOM 690 N N . GLU A 1 90 ? -12.202 -8.155 14.118 1.00 97.44 90 GLU A N 1
ATOM 691 C CA . GLU A 1 90 ? -13.285 -8.566 15.010 1.00 97.44 90 GLU A CA 1
ATOM 692 C C . GLU A 1 90 ? -13.786 -7.397 15.867 1.00 97.44 90 GLU A C 1
ATOM 694 O O . GLU A 1 90 ? -14.981 -7.099 15.862 1.00 97.44 90 GLU A O 1
ATOM 699 N N . LEU A 1 91 ? -12.877 -6.681 16.539 1.00 97.06 91 LEU A N 1
ATOM 700 C CA . LEU A 1 91 ? -13.240 -5.576 17.430 1.00 97.06 91 LEU A CA 1
ATOM 701 C C . LEU A 1 91 ? -13.907 -4.417 16.679 1.00 97.06 91 LEU A C 1
ATOM 703 O O . LEU A 1 91 ? -14.904 -3.872 17.145 1.00 97.06 91 LEU A O 1
ATOM 707 N N . VAL A 1 92 ? -13.405 -4.061 15.494 1.00 96.81 92 VAL A N 1
ATOM 708 C CA . VAL A 1 92 ? -13.980 -2.978 14.671 1.00 96.81 92 VAL A CA 1
ATOM 709 C C . VAL A 1 92 ? -15.056 -3.462 13.693 1.00 96.81 92 VAL A C 1
ATOM 711 O O . VAL A 1 92 ? -15.529 -2.683 12.872 1.00 96.81 92 VAL A O 1
ATOM 714 N N . ARG A 1 93 ? -15.464 -4.735 13.792 1.00 96.19 93 ARG A N 1
ATOM 715 C CA . ARG A 1 93 ? -16.581 -5.352 13.055 1.00 96.19 93 ARG A CA 1
ATOM 716 C C . ARG A 1 93 ? -16.483 -5.221 11.534 1.00 96.19 93 ARG A C 1
ATOM 718 O O . ARG A 1 93 ? -17.479 -4.983 10.852 1.00 96.19 93 ARG A O 1
ATOM 725 N N . VAL A 1 94 ? -15.286 -5.425 10.991 1.00 96.75 94 VAL A N 1
ATOM 726 C CA . VAL A 1 94 ? -15.049 -5.477 9.540 1.00 96.75 94 VAL A CA 1
ATOM 727 C C . VAL A 1 94 ? -14.533 -6.853 9.126 1.00 96.75 94 VAL A C 1
ATOM 729 O O . VAL A 1 94 ? -13.854 -7.516 9.908 1.00 96.75 94 VAL A O 1
ATOM 732 N N . PRO A 1 95 ? -14.789 -7.314 7.889 1.00 96.69 95 PRO A N 1
ATOM 733 C CA . PRO A 1 95 ? -14.171 -8.541 7.402 1.00 96.69 95 PRO A CA 1
ATOM 734 C C . PRO A 1 95 ? -12.644 -8.406 7.398 1.00 96.69 95 PRO A C 1
ATOM 736 O O . PRO A 1 95 ? -12.110 -7.432 6.866 1.00 96.69 95 PRO A O 1
ATOM 739 N N . VAL A 1 96 ? -11.922 -9.397 7.931 1.00 95.56 96 VAL A N 1
ATOM 740 C CA . VAL A 1 96 ? -10.450 -9.345 8.044 1.00 95.56 96 VAL A CA 1
ATOM 741 C C . VAL A 1 96 ? -9.754 -9.112 6.699 1.00 95.56 96 VAL A C 1
ATOM 743 O O . VAL A 1 96 ? -8.740 -8.421 6.637 1.00 95.56 96 VAL A O 1
ATOM 746 N N . CYS A 1 97 ? -10.333 -9.606 5.599 1.00 94.25 97 CYS A N 1
ATOM 747 C CA . CYS A 1 97 ? -9.818 -9.390 4.247 1.00 94.25 97 CYS A CA 1
ATOM 748 C C . CYS A 1 97 ? -9.741 -7.905 3.853 1.00 94.25 97 CYS A C 1
ATOM 750 O O . CYS A 1 97 ? -8.880 -7.548 3.057 1.00 94.25 97 CYS A O 1
ATOM 752 N N . THR A 1 98 ? -10.566 -7.030 4.442 1.00 94.75 98 THR A N 1
ATOM 753 C CA . THR A 1 98 ? -10.534 -5.581 4.175 1.00 94.75 98 THR A CA 1
ATOM 754 C C . THR A 1 98 ? -9.270 -4.910 4.713 1.00 94.75 98 THR A C 1
ATOM 756 O O . THR A 1 98 ? -8.826 -3.904 4.162 1.00 94.75 98 THR A O 1
ATOM 759 N N . LEU A 1 99 ? -8.649 -5.481 5.754 1.00 94.31 99 LEU A N 1
ATOM 760 C CA . LEU A 1 99 ? -7.421 -4.952 6.350 1.00 94.31 99 LEU A CA 1
ATOM 761 C C . LEU 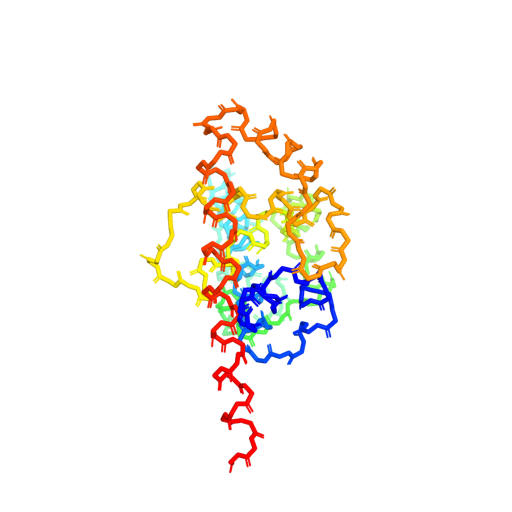A 1 99 ? -6.172 -5.286 5.524 1.00 94.31 99 LEU A C 1
ATOM 763 O O . LEU A 1 99 ? -5.137 -4.631 5.668 1.00 94.31 99 LEU A O 1
ATOM 767 N N . TYR A 1 100 ? -6.243 -6.280 4.642 1.00 91.88 100 TYR A N 1
ATOM 768 C CA . TYR A 1 100 ? -5.156 -6.592 3.722 1.00 91.88 100 TYR A CA 1
ATOM 769 C C . TYR A 1 100 ? -5.213 -5.654 2.520 1.00 91.88 100 TYR A C 1
ATOM 771 O O . TYR A 1 100 ? -6.262 -5.479 1.906 1.00 91.88 100 TYR A O 1
ATOM 779 N N . CYS A 1 101 ? -4.079 -5.032 2.194 1.00 91.06 101 CYS A N 1
ATOM 780 C CA . CYS A 1 101 ? -4.000 -4.134 1.053 1.00 91.06 101 CYS A CA 1
ATOM 781 C C . CYS A 1 101 ? -4.097 -4.949 -0.245 1.00 91.06 101 CYS A C 1
ATOM 783 O O . CYS A 1 101 ? -3.289 -5.868 -0.434 1.00 91.06 101 CYS A O 1
ATOM 785 N N . PRO A 1 102 ? -5.044 -4.631 -1.147 1.00 91.56 102 PRO A N 1
ATOM 786 C CA . PRO A 1 102 ? -5.053 -5.189 -2.492 1.00 91.56 102 PRO A CA 1
ATOM 787 C C . PRO A 1 102 ? -3.697 -4.975 -3.177 1.00 91.56 102 PRO A C 1
ATOM 789 O O . PRO A 1 102 ? -3.054 -3.943 -2.987 1.00 91.56 102 PRO A O 1
ATOM 792 N N . MET A 1 103 ? -3.228 -5.953 -3.954 1.00 88.69 103 MET A N 1
ATOM 793 C CA . MET A 1 103 ? -1.856 -5.933 -4.484 1.00 88.69 103 MET A CA 1
ATOM 794 C C . MET A 1 103 ? -1.594 -4.735 -5.413 1.00 88.69 103 MET A C 1
ATOM 796 O O . MET A 1 103 ? -0.490 -4.190 -5.435 1.00 88.69 103 MET A O 1
ATOM 800 N N . ASP A 1 104 ? -2.604 -4.300 -6.161 1.00 88.94 104 ASP A N 1
ATOM 801 C CA . ASP A 1 104 ? -2.546 -3.127 -7.034 1.00 88.94 104 ASP A CA 1
ATOM 802 C C . ASP A 1 104 ? -2.356 -1.846 -6.217 1.00 88.94 104 ASP A C 1
ATOM 804 O O . ASP A 1 104 ? -1.449 -1.060 -6.501 1.00 88.94 104 ASP A O 1
ATOM 808 N N . VAL A 1 105 ? -3.140 -1.685 -5.147 1.00 92.00 105 VAL A N 1
ATOM 809 C CA . VAL A 1 105 ? -3.024 -0.574 -4.195 1.00 92.00 105 VAL A CA 1
ATOM 810 C C . VAL A 1 105 ? -1.670 -0.615 -3.487 1.00 92.00 105 VAL A C 1
ATOM 812 O O . VAL A 1 105 ? -1.018 0.420 -3.341 1.00 92.00 105 VAL A O 1
ATOM 815 N N . LEU A 1 106 ? -1.203 -1.806 -3.107 1.00 91.81 106 LEU A N 1
ATOM 816 C CA . LEU A 1 106 ? 0.072 -2.004 -2.427 1.00 91.81 106 LEU A CA 1
ATOM 817 C C . LEU A 1 106 ? 1.250 -1.552 -3.298 1.00 91.81 106 LEU A C 1
ATOM 819 O O . LEU A 1 106 ? 2.076 -0.760 -2.842 1.00 91.81 106 LEU A O 1
ATOM 823 N N . ILE A 1 107 ? 1.319 -2.013 -4.552 1.00 91.19 107 ILE A N 1
ATOM 824 C CA . ILE A 1 107 ? 2.383 -1.634 -5.495 1.00 91.19 107 ILE A CA 1
ATOM 825 C C . ILE A 1 107 ? 2.292 -0.143 -5.834 1.00 91.19 107 ILE A C 1
ATOM 827 O O . ILE A 1 107 ? 3.317 0.541 -5.880 1.00 91.19 107 ILE A O 1
ATOM 831 N N . HIS A 1 108 ? 1.082 0.379 -6.039 1.00 92.69 108 HIS A N 1
ATOM 832 C CA . HIS A 1 108 ? 0.837 1.794 -6.309 1.00 92.69 108 HIS A CA 1
ATOM 833 C C . HIS A 1 108 ? 1.377 2.696 -5.188 1.00 92.69 108 HIS A C 1
ATOM 835 O O . HIS A 1 108 ? 2.213 3.570 -5.437 1.00 92.69 108 HIS A O 1
ATOM 841 N N . GLU A 1 109 ? 0.947 2.470 -3.948 1.00 93.12 109 GLU A N 1
ATOM 842 C CA . GLU A 1 109 ? 1.347 3.287 -2.800 1.00 93.12 109 GLU A CA 1
ATOM 843 C C . GLU A 1 109 ? 2.829 3.097 -2.455 1.00 93.12 109 GLU A C 1
ATOM 845 O O . GLU A 1 109 ? 3.529 4.070 -2.157 1.00 93.12 109 GLU A O 1
ATOM 850 N N . ALA A 1 110 ? 3.360 1.878 -2.584 1.00 92.31 110 ALA A N 1
ATOM 851 C CA . ALA A 1 110 ? 4.787 1.637 -2.396 1.00 92.31 110 ALA A CA 1
ATOM 852 C C . ALA A 1 110 ? 5.628 2.359 -3.463 1.00 92.31 110 ALA A C 1
ATOM 854 O O . ALA A 1 110 ? 6.658 2.952 -3.143 1.00 92.31 110 ALA A O 1
ATOM 855 N N . THR A 1 111 ? 5.168 2.397 -4.715 1.00 92.94 111 THR A N 1
ATOM 856 C CA . THR A 1 111 ? 5.818 3.168 -5.785 1.00 92.94 111 THR A CA 1
ATOM 857 C C . THR A 1 111 ? 5.842 4.660 -5.455 1.00 92.94 111 THR A C 1
ATOM 859 O O . THR A 1 111 ? 6.880 5.309 -5.592 1.00 92.94 111 THR A O 1
ATOM 862 N N . ARG A 1 112 ? 4.733 5.213 -4.949 1.00 9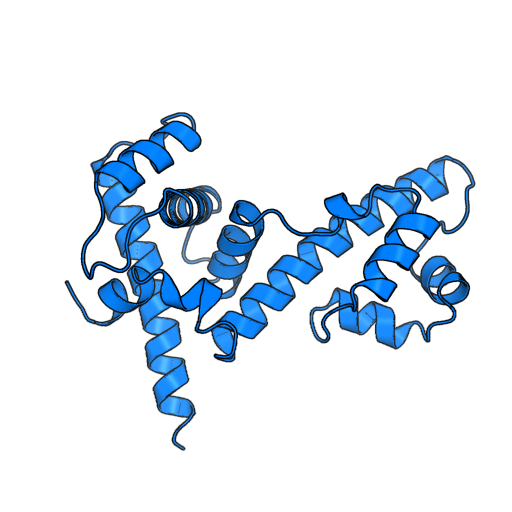3.56 112 ARG A N 1
ATOM 863 C CA . ARG A 1 112 ? 4.671 6.618 -4.509 1.00 93.56 112 ARG A CA 1
ATOM 864 C C . ARG A 1 112 ? 5.601 6.904 -3.332 1.00 93.56 112 ARG A C 1
ATOM 866 O O . ARG A 1 112 ? 6.160 7.997 -3.257 1.00 93.56 112 ARG A O 1
ATOM 873 N N . ALA A 1 113 ? 5.784 5.942 -2.430 1.00 91.50 113 ALA A N 1
ATOM 874 C CA . ALA A 1 113 ? 6.720 6.061 -1.317 1.00 91.50 113 ALA A CA 1
ATOM 875 C C . ALA A 1 113 ? 8.190 6.008 -1.773 1.00 91.50 113 ALA A C 1
ATOM 877 O O . ALA A 1 113 ? 9.013 6.748 -1.235 1.00 91.50 113 ALA A O 1
ATOM 878 N N . LEU A 1 114 ? 8.518 5.175 -2.768 1.00 90.94 114 LEU A N 1
ATOM 879 C CA . LEU A 1 114 ? 9.863 5.076 -3.350 1.00 90.94 114 LEU A CA 1
ATOM 880 C C . LEU A 1 114 ? 10.233 6.306 -4.187 1.00 90.94 114 LEU A C 1
ATOM 882 O O . LEU A 1 114 ? 11.379 6.753 -4.160 1.00 90.94 114 LEU A O 1
ATOM 886 N N . CYS A 1 115 ? 9.268 6.858 -4.922 1.00 92.12 115 CYS A N 1
ATOM 887 C CA . CYS A 1 115 ? 9.466 7.967 -5.854 1.00 92.12 115 CYS A CA 1
ATOM 888 C C . CYS A 1 115 ? 8.562 9.162 -5.485 1.00 92.12 115 CYS A C 1
ATOM 890 O O . CYS A 1 115 ? 7.669 9.529 -6.258 1.00 92.12 115 CYS A O 1
ATOM 892 N N . PRO A 1 116 ? 8.761 9.786 -4.306 1.00 89.94 116 PRO A N 1
ATOM 893 C CA . PRO A 1 116 ? 7.846 10.795 -3.787 1.00 89.94 116 PRO A CA 1
ATOM 894 C C . PRO A 1 116 ? 7.767 12.006 -4.716 1.00 89.94 116 PRO A C 1
ATOM 896 O O . PRO A 1 116 ? 8.786 12.589 -5.082 1.00 89.94 116 PRO A O 1
ATOM 899 N N . LYS A 1 117 ? 6.535 12.398 -5.062 1.00 89.38 117 LYS A N 1
ATOM 900 C CA . LYS A 1 117 ? 6.200 13.561 -5.909 1.00 89.38 117 LYS A CA 1
ATOM 901 C C . LYS A 1 117 ? 6.752 13.523 -7.346 1.00 89.38 117 LYS A C 1
ATOM 903 O O . LYS A 1 117 ? 6.610 14.514 -8.050 1.00 89.38 117 LYS A O 1
ATOM 908 N N . GLN A 1 118 ? 7.355 12.417 -7.793 1.00 94.25 118 GLN A N 1
ATOM 909 C CA . GLN A 1 118 ? 7.883 12.305 -9.164 1.00 94.25 118 GLN A CA 1
ATOM 910 C C . GLN A 1 118 ? 6.816 11.898 -10.183 1.00 94.25 118 GLN A C 1
ATOM 912 O O . GLN A 1 118 ? 6.908 12.273 -11.346 1.00 94.25 118 GLN A O 1
ATOM 917 N N . PHE A 1 119 ? 5.811 11.142 -9.740 1.00 93.81 119 PHE A N 1
ATOM 918 C CA . PHE A 1 119 ? 4.751 10.612 -10.591 1.00 93.81 119 PHE A CA 1
ATOM 919 C C . PHE A 1 119 ? 3.381 10.889 -9.979 1.00 93.81 119 PHE A C 1
ATOM 921 O O . PHE A 1 119 ? 3.225 10.914 -8.752 1.00 93.81 119 PHE A O 1
ATOM 928 N N . SER A 1 120 ? 2.383 11.077 -10.839 1.00 93.75 120 SER A N 1
ATOM 929 C CA . SER A 1 120 ? 0.991 11.220 -10.424 1.00 93.75 120 SER A CA 1
ATOM 930 C C . SER A 1 120 ? 0.433 9.902 -9.866 1.00 93.75 120 SER A C 1
ATOM 932 O O . SER A 1 120 ? 1.015 8.818 -10.014 1.00 93.75 120 SER A O 1
ATOM 934 N N . ALA A 1 121 ? -0.729 9.981 -9.211 1.00 91.81 121 ALA A N 1
ATOM 935 C CA . ALA A 1 121 ? -1.407 8.783 -8.731 1.00 91.81 121 ALA A CA 1
ATOM 936 C C . ALA A 1 121 ? -1.792 7.848 -9.894 1.00 91.81 121 ALA A C 1
ATOM 938 O O . ALA A 1 121 ? -1.618 6.638 -9.800 1.00 91.81 121 ALA A O 1
ATOM 939 N N . GLU A 1 122 ? -2.233 8.405 -11.019 1.00 92.50 122 GLU A N 1
ATOM 940 C CA . GLU A 1 122 ? -2.598 7.642 -12.217 1.00 92.50 122 GLU A CA 1
ATOM 941 C C . GLU A 1 122 ? -1.394 6.918 -12.822 1.00 92.50 122 GLU A C 1
ATOM 943 O O . GLU A 1 122 ? -1.466 5.724 -13.099 1.00 92.50 122 GLU A O 1
ATOM 948 N N . GLN A 1 123 ? -0.248 7.595 -12.936 1.00 93.81 123 GLN A N 1
ATOM 949 C CA . GLN A 1 123 ? 0.976 7.003 -13.483 1.00 93.81 123 GLN A CA 1
ATOM 950 C C . GLN A 1 123 ? 1.473 5.816 -12.650 1.00 93.81 123 GLN A C 1
ATOM 952 O O . GLN A 1 123 ? 1.900 4.791 -13.181 1.00 93.81 123 GLN A O 1
ATOM 957 N N . THR A 1 124 ? 1.397 5.938 -11.325 1.00 93.56 124 THR A N 1
ATOM 958 C CA . THR A 1 124 ? 1.804 4.864 -10.410 1.00 93.56 124 THR A CA 1
ATOM 959 C C . THR A 1 124 ? 0.789 3.720 -10.358 1.00 93.56 124 THR A C 1
ATOM 961 O O . THR A 1 124 ? 1.199 2.572 -10.193 1.00 93.56 124 THR A O 1
ATOM 964 N N . ARG A 1 125 ? -0.512 3.990 -10.553 1.00 93.12 125 ARG A N 1
ATOM 965 C CA . ARG A 1 125 ? -1.537 2.944 -10.737 1.00 93.12 125 ARG A CA 1
ATOM 966 C C . ARG A 1 125 ? -1.338 2.179 -12.037 1.00 93.12 125 ARG A C 1
ATOM 968 O O . ARG A 1 125 ? -1.358 0.955 -12.008 1.00 93.12 125 ARG A O 1
ATOM 975 N N . LEU A 1 126 ? -1.074 2.875 -13.142 1.00 92.81 126 LEU A N 1
ATOM 976 C CA . LEU A 1 126 ? -0.795 2.239 -14.430 1.00 92.81 126 LEU A CA 1
ATOM 977 C C . LEU A 1 126 ? 0.409 1.296 -14.329 1.00 92.81 126 LEU A C 1
ATOM 979 O O . LEU A 1 126 ? 0.356 0.161 -14.796 1.00 92.81 126 LEU A O 1
ATOM 983 N N . TYR A 1 127 ? 1.481 1.739 -13.665 1.00 92.12 127 TYR A N 1
ATOM 984 C CA . TYR A 1 127 ? 2.627 0.877 -13.391 1.00 92.12 127 TYR A CA 1
ATOM 985 C C . TYR A 1 127 ? 2.238 -0.348 -12.546 1.00 92.12 127 TYR A C 1
ATOM 987 O O . TYR A 1 127 ? 2.625 -1.463 -12.889 1.00 92.12 127 TYR A O 1
ATOM 995 N N . ALA A 1 128 ? 1.443 -0.179 -11.483 1.00 91.38 128 ALA A N 1
ATOM 996 C CA . ALA A 1 128 ? 0.967 -1.296 -10.664 1.00 91.38 128 ALA A CA 1
ATOM 997 C C . ALA A 1 128 ? 0.125 -2.303 -11.469 1.00 91.38 128 ALA A C 1
ATOM 999 O O . ALA A 1 128 ? 0.353 -3.507 -11.376 1.00 91.38 128 ALA A O 1
ATOM 1000 N N . GLN A 1 129 ? -0.786 -1.825 -12.317 1.00 91.00 129 GLN A N 1
ATOM 1001 C CA . GLN A 1 129 ? -1.591 -2.665 -13.207 1.00 91.00 129 GLN A CA 1
ATOM 1002 C C . GLN A 1 129 ? -0.717 -3.418 -14.214 1.00 91.00 129 GLN A C 1
ATOM 1004 O O . GLN A 1 129 ? -0.871 -4.627 -14.370 1.00 91.00 129 GLN A O 1
ATOM 1009 N N . TYR A 1 130 ? 0.258 -2.741 -14.828 1.00 90.06 130 TYR A N 1
ATOM 1010 C CA . TYR A 1 130 ? 1.250 -3.383 -15.694 1.00 90.06 130 TYR A CA 1
ATOM 1011 C C . TYR A 1 130 ? 2.003 -4.497 -14.959 1.00 90.06 130 TYR A C 1
ATOM 1013 O O . TYR A 1 130 ? 2.198 -5.582 -15.505 1.00 90.06 130 TYR A O 1
ATOM 1021 N N . ARG A 1 131 ? 2.386 -4.267 -13.695 1.00 86.94 131 ARG A N 1
ATOM 1022 C CA . ARG A 1 131 ? 3.060 -5.286 -12.880 1.00 86.94 131 ARG A CA 1
ATOM 1023 C C . ARG A 1 131 ? 2.193 -6.513 -12.618 1.00 86.94 131 ARG A C 1
ATOM 1025 O O . ARG A 1 131 ? 2.746 -7.605 -12.540 1.00 86.94 131 ARG A O 1
ATOM 1032 N N . LEU A 1 132 ? 0.886 -6.330 -12.462 1.00 87.00 132 LEU A N 1
ATOM 1033 C CA . LEU A 1 132 ? -0.059 -7.403 -12.147 1.00 87.00 132 LEU A CA 1
ATOM 1034 C C . LEU A 1 132 ? -0.613 -8.119 -13.372 1.00 87.00 132 LEU A C 1
ATOM 1036 O O . LEU A 1 132 ? -1.093 -9.239 -13.241 1.00 87.00 132 LEU A O 1
ATOM 1040 N N . ALA A 1 133 ? -0.479 -7.535 -14.561 1.00 86.19 133 ALA A N 1
ATOM 1041 C CA . ALA A 1 133 ? -0.851 -8.165 -15.823 1.00 86.19 133 ALA A CA 1
ATOM 1042 C C . ALA A 1 133 ? 0.076 -9.335 -16.233 1.00 86.19 133 ALA A C 1
ATOM 1044 O O . ALA A 1 133 ? 0.008 -9.801 -17.365 1.00 86.19 133 ALA A O 1
ATOM 1045 N N . GLY A 1 134 ? 0.943 -9.815 -15.332 1.00 69.62 134 GLY A N 1
ATOM 1046 C CA . GLY A 1 134 ? 1.786 -10.989 -15.562 1.00 69.62 134 GLY A CA 1
ATOM 1047 C C . GLY A 1 134 ? 2.979 -10.740 -16.482 1.00 69.62 134 GLY A C 1
ATOM 1048 O O . GLY A 1 134 ? 3.502 -11.699 -17.043 1.00 69.62 134 GLY A O 1
ATOM 1049 N N . ALA A 1 135 ? 3.417 -9.480 -16.637 1.00 63.06 135 ALA A N 1
ATOM 1050 C CA . ALA A 1 135 ? 4.617 -9.141 -17.401 1.00 63.06 135 ALA A CA 1
ATOM 1051 C C . ALA A 1 135 ? 5.802 -9.987 -16.889 1.00 63.06 135 ALA A C 1
ATOM 1053 O O . ALA A 1 135 ? 6.210 -9.794 -15.730 1.00 63.06 135 ALA A O 1
ATOM 1054 N N . PRO A 1 136 ? 6.365 -10.900 -17.707 1.00 63.53 136 PRO A N 1
ATOM 1055 C CA . PRO A 1 136 ? 7.433 -11.776 -17.253 1.00 63.53 136 PRO A CA 1
ATOM 1056 C C . PRO A 1 136 ? 8.636 -10.936 -16.800 1.00 63.53 136 PRO A C 1
ATOM 1058 O O . PRO A 1 136 ? 8.765 -9.762 -17.153 1.00 63.53 136 PRO A O 1
ATOM 1061 N N . SER A 1 137 ? 9.558 -11.510 -16.020 1.00 62.72 137 SER A N 1
ATOM 1062 C CA . SER A 1 137 ? 10.839 -10.843 -15.709 1.00 62.72 137 SER A CA 1
ATOM 1063 C C . SER A 1 137 ? 11.755 -10.792 -16.938 1.00 62.72 137 SER A C 1
ATOM 1065 O O . SER A 1 137 ? 12.829 -11.393 -16.953 1.00 62.72 137 SER A O 1
ATOM 1067 N N . ILE A 1 138 ? 11.318 -10.084 -17.975 1.00 64.88 138 ILE A N 1
ATOM 1068 C CA . ILE A 1 138 ? 12.074 -9.777 -19.179 1.00 64.88 138 ILE A CA 1
ATOM 1069 C C . ILE A 1 138 ? 12.702 -8.391 -18.980 1.00 64.88 138 ILE A C 1
ATOM 1071 O O . ILE A 1 138 ? 12.057 -7.498 -18.429 1.00 64.88 138 ILE A O 1
ATOM 1075 N N . PRO A 1 139 ? 13.937 -8.148 -19.447 1.00 66.38 139 PRO A N 1
ATOM 1076 C CA . PRO A 1 139 ? 14.547 -6.812 -19.461 1.00 66.38 139 PRO A CA 1
ATOM 1077 C C . PRO A 1 139 ? 13.876 -5.822 -20.439 1.00 66.38 139 PRO A C 1
ATOM 1079 O O . PRO A 1 139 ? 14.466 -4.799 -20.785 1.00 66.38 139 PRO A O 1
ATOM 1082 N N . HIS A 1 140 ? 12.665 -6.126 -20.904 1.00 77.00 140 HIS A N 1
ATOM 1083 C CA . HIS A 1 140 ? 11.911 -5.369 -21.890 1.00 77.00 140 HIS A CA 1
ATOM 1084 C C . HIS A 1 140 ? 10.477 -5.164 -21.408 1.00 77.00 140 HIS A C 1
ATOM 1086 O O . HIS A 1 140 ? 9.975 -5.906 -20.566 1.00 77.00 140 HIS A O 1
ATOM 1092 N N . LEU A 1 141 ? 9.837 -4.128 -21.942 1.00 83.00 141 LEU A N 1
ATOM 1093 C CA . LEU A 1 141 ? 8.424 -3.884 -21.711 1.00 83.00 141 LEU A CA 1
ATOM 1094 C C . LEU A 1 141 ? 7.600 -4.952 -22.440 1.00 83.00 141 LEU A C 1
ATOM 1096 O O . LEU A 1 141 ? 7.829 -5.191 -23.624 1.00 83.00 141 LEU A O 1
ATOM 1100 N N . ASP A 1 142 ? 6.644 -5.562 -21.749 1.00 88.12 142 ASP A N 1
ATOM 1101 C CA . ASP A 1 142 ? 5.693 -6.487 -22.360 1.00 88.12 142 ASP A CA 1
ATOM 1102 C C . ASP A 1 142 ? 4.491 -5.705 -22.911 1.00 88.12 142 ASP A C 1
ATOM 1104 O O . ASP A 1 142 ? 3.718 -5.101 -22.163 1.00 88.12 142 ASP A O 1
ATOM 1108 N N . GLU A 1 143 ? 4.336 -5.694 -24.235 1.00 89.50 143 GLU A N 1
ATOM 1109 C CA . GLU A 1 143 ? 3.251 -4.964 -24.894 1.00 89.50 143 GLU A CA 1
ATOM 1110 C C . GLU A 1 143 ? 1.861 -5.506 -24.546 1.00 89.50 143 GLU A C 1
ATOM 1112 O O . GLU A 1 143 ? 0.898 -4.739 -24.490 1.00 89.50 143 GLU A O 1
ATOM 1117 N N . THR A 1 144 ? 1.740 -6.814 -24.312 1.00 90.31 144 THR A N 1
ATOM 1118 C CA . THR A 1 144 ? 0.472 -7.462 -23.959 1.00 90.31 144 THR A CA 1
ATOM 1119 C C . THR A 1 144 ? 0.06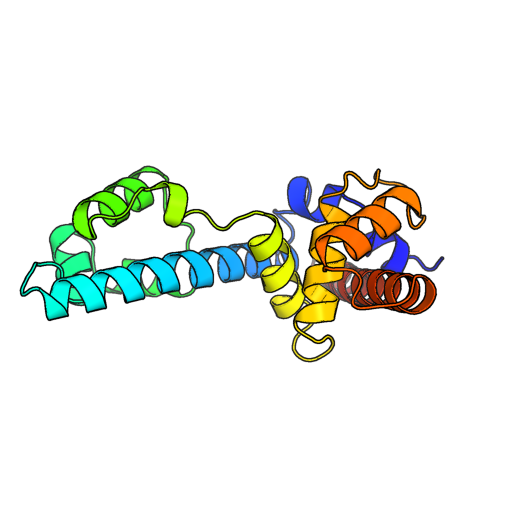5 -7.037 -22.556 1.00 90.31 144 THR A C 1
ATOM 1121 O O . THR A 1 144 ? -1.051 -6.554 -22.353 1.00 90.31 144 THR A O 1
ATOM 1124 N N . ALA A 1 145 ? 0.997 -7.102 -21.603 1.00 89.44 145 ALA A N 1
ATOM 1125 C CA . ALA A 1 145 ? 0.774 -6.617 -20.245 1.00 89.44 145 ALA A CA 1
ATOM 1126 C C . ALA A 1 145 ? 0.448 -5.113 -20.216 1.00 89.44 145 ALA A C 1
ATOM 1128 O O . ALA A 1 145 ? -0.418 -4.679 -19.453 1.00 89.44 145 ALA A O 1
ATOM 1129 N N . LEU A 1 146 ? 1.086 -4.310 -21.077 1.00 90.69 146 LEU A N 1
ATOM 1130 C CA . LEU A 1 146 ? 0.793 -2.881 -21.189 1.00 90.69 146 LEU A CA 1
ATOM 1131 C C . LEU A 1 146 ? -0.621 -2.622 -21.727 1.00 90.69 146 LEU A C 1
ATOM 1133 O O . LEU A 1 146 ? -1.345 -1.805 -21.162 1.00 90.69 146 LEU A O 1
ATOM 1137 N N . LYS A 1 147 ? -1.048 -3.338 -22.774 1.00 91.06 147 LYS A N 1
ATOM 1138 C CA . LYS A 1 147 ? -2.418 -3.244 -23.311 1.00 91.06 147 LYS A CA 1
ATOM 1139 C C . LYS A 1 147 ? -3.464 -3.628 -22.262 1.00 91.06 147 LYS A C 1
ATOM 1141 O O . LYS A 1 147 ? -4.485 -2.947 -22.138 1.00 91.06 147 LYS A O 1
ATOM 1146 N N . HIS A 1 148 ? -3.199 -4.664 -21.465 1.00 89.69 148 HIS A N 1
ATOM 1147 C CA . HIS A 1 148 ? -4.058 -5.028 -20.337 1.00 89.69 148 HIS A CA 1
ATOM 1148 C C . HIS A 1 148 ? -4.112 -3.933 -19.268 1.00 89.69 148 HIS A C 1
ATOM 1150 O O . HIS A 1 148 ? -5.201 -3.597 -18.810 1.00 89.69 148 HIS A O 1
ATOM 1156 N N . ALA A 1 149 ? -2.972 -3.336 -18.913 1.00 89.38 149 ALA A N 1
ATOM 1157 C CA . ALA A 1 149 ? -2.918 -2.250 -17.938 1.00 89.38 149 ALA A CA 1
ATOM 1158 C C . ALA A 1 149 ? -3.718 -1.019 -18.393 1.00 89.38 149 ALA A C 1
ATOM 1160 O O . ALA A 1 149 ? -4.521 -0.494 -17.629 1.00 89.38 149 ALA A O 1
ATOM 1161 N N . ILE A 1 150 ? -3.571 -0.610 -19.659 1.00 90.00 150 ILE A N 1
ATOM 1162 C CA . ILE A 1 150 ? -4.349 0.494 -20.247 1.00 90.00 150 ILE A CA 1
ATOM 1163 C C . ILE A 1 150 ? -5.850 0.191 -20.172 1.00 90.00 150 ILE A C 1
ATOM 1165 O O . ILE A 1 150 ? -6.637 1.041 -19.760 1.00 90.00 150 ILE A O 1
ATOM 1169 N N . SER A 1 151 ? -6.242 -1.035 -20.527 1.00 88.62 151 SER A N 1
ATOM 1170 C CA . SER A 1 151 ? -7.647 -1.461 -20.503 1.00 88.62 151 SER A CA 1
ATOM 1171 C C . SER A 1 151 ? -8.221 -1.455 -19.081 1.00 88.62 151 SER A C 1
ATOM 1173 O O . SER A 1 151 ? -9.337 -0.990 -18.869 1.00 88.62 151 SER A O 1
ATOM 1175 N N . ALA A 1 152 ? -7.439 -1.904 -18.094 1.00 85.06 152 ALA A N 1
ATOM 1176 C CA . ALA A 1 152 ? -7.811 -1.887 -16.678 1.00 85.06 152 ALA A CA 1
ATOM 1177 C C . ALA A 1 152 ? -7.900 -0.464 -16.092 1.00 85.06 152 ALA A C 1
ATOM 1179 O O . ALA A 1 152 ? -8.621 -0.234 -15.124 1.00 85.06 152 ALA A O 1
ATOM 1180 N N . GLY A 1 153 ? -7.178 0.499 -16.668 1.00 76.69 153 GLY A N 1
ATOM 1181 C CA . GLY A 1 153 ? -7.263 1.925 -16.346 1.00 76.69 153 GLY A CA 1
ATOM 1182 C C . GLY A 1 153 ? -8.400 2.673 -17.055 1.00 76.69 153 GLY A C 1
ATOM 1183 O O . GLY A 1 153 ? -8.369 3.899 -17.093 1.00 76.69 153 GLY A O 1
ATOM 1184 N N . ASN A 1 154 ? -9.378 1.969 -17.640 1.00 71.81 154 ASN A N 1
ATOM 1185 C CA . ASN A 1 154 ? -10.451 2.532 -18.474 1.00 71.81 154 ASN A CA 1
ATOM 1186 C C . ASN A 1 154 ? -9.960 3.271 -19.737 1.00 71.81 154 ASN A C 1
ATOM 1188 O O . ASN A 1 154 ? -10.655 4.143 -20.253 1.00 71.81 154 ASN A O 1
ATOM 1192 N N . GLY A 1 155 ? -8.770 2.940 -20.250 1.00 65.06 155 GLY A N 1
ATOM 1193 C CA . GLY A 1 155 ? -8.276 3.465 -21.527 1.00 65.06 155 GLY A CA 1
ATOM 1194 C C . GLY A 1 155 ? -7.923 4.954 -21.525 1.00 65.06 155 GLY A C 1
ATOM 1195 O O . GLY A 1 155 ? -7.924 5.577 -22.582 1.00 65.06 155 GLY A O 1
ATOM 1196 N N . S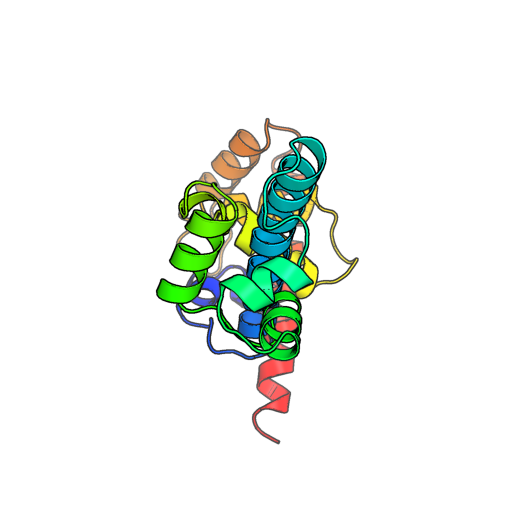ER A 1 156 ? -7.625 5.544 -20.364 1.00 72.06 156 SER A N 1
ATOM 1197 C CA . SER A 1 156 ? -7.428 6.994 -20.229 1.00 72.06 156 SER A CA 1
ATOM 1198 C C . SER A 1 156 ? -6.122 7.539 -20.828 1.00 72.06 156 SER A C 1
ATOM 1200 O O . SER A 1 156 ? -5.903 8.748 -20.783 1.00 72.06 156 SER A O 1
ATOM 1202 N N . CYS A 1 157 ? -5.234 6.692 -21.358 1.00 84.00 157 CYS A N 1
ATOM 1203 C CA . CYS A 1 157 ? -3.973 7.110 -21.969 1.00 84.00 157 CYS A CA 1
ATOM 1204 C C . CYS A 1 157 ? -3.646 6.309 -23.235 1.00 84.00 157 CYS A C 1
ATOM 1206 O O . CYS A 1 157 ? -4.036 5.148 -23.385 1.00 84.00 157 CYS A O 1
ATOM 1208 N N . SER A 1 158 ? -2.912 6.938 -24.155 1.00 91.25 158 SER A N 1
ATOM 1209 C CA . SER A 1 158 ? -2.419 6.274 -25.365 1.00 91.25 158 SER A CA 1
ATOM 1210 C C . SER A 1 158 ? -1.343 5.232 -25.042 1.00 91.25 158 SER A C 1
ATOM 1212 O O . SER A 1 158 ? -0.676 5.295 -24.007 1.00 91.25 158 SER A O 1
ATOM 1214 N N . PHE A 1 159 ? -1.119 4.287 -25.961 1.00 92.00 159 PHE A N 1
ATOM 1215 C CA . PHE A 1 159 ? -0.072 3.273 -25.805 1.00 92.00 159 PHE A CA 1
ATOM 1216 C C . PHE A 1 159 ? 1.320 3.895 -25.596 1.00 92.00 159 PHE A C 1
ATOM 1218 O O . PHE A 1 159 ? 2.062 3.458 -24.719 1.00 92.00 159 PHE A O 1
ATOM 1225 N N . ASP A 1 160 ? 1.654 4.961 -26.328 1.00 93.12 160 ASP A N 1
ATOM 1226 C CA . ASP A 1 160 ? 2.954 5.633 -26.215 1.00 93.12 160 ASP A CA 1
ATOM 1227 C C . ASP A 1 160 ? 3.122 6.396 -24.896 1.00 93.12 160 ASP A C 1
ATOM 1229 O O . ASP A 1 160 ? 4.213 6.439 -24.318 1.00 93.12 160 ASP A O 1
ATOM 1233 N N . GLU A 1 161 ? 2.051 7.002 -24.382 1.00 92.44 161 GLU A N 1
ATOM 1234 C CA . GLU A 1 161 ? 2.050 7.617 -23.052 1.00 92.44 161 GLU A CA 1
ATOM 1235 C C . GLU A 1 161 ? 2.193 6.569 -21.956 1.00 92.44 161 GLU A C 1
ATOM 1237 O O . GLU A 1 161 ? 2.982 6.757 -21.024 1.00 92.44 161 GLU A O 1
ATOM 1242 N N . ALA A 1 162 ? 1.477 5.453 -22.085 1.00 92.12 162 ALA A N 1
ATOM 1243 C CA . ALA A 1 162 ? 1.549 4.348 -21.149 1.00 92.12 162 ALA A CA 1
ATOM 1244 C C . ALA A 1 162 ? 2.955 3.734 -21.123 1.00 92.12 162 ALA A C 1
ATOM 1246 O O . ALA A 1 162 ? 3.535 3.553 -20.052 1.00 92.12 162 ALA A O 1
ATOM 1247 N N . ASN A 1 163 ? 3.542 3.510 -22.300 1.00 93.44 163 ASN A N 1
ATOM 1248 C CA . ASN A 1 163 ? 4.905 3.020 -22.468 1.00 93.44 163 ASN A CA 1
ATOM 1249 C C . ASN A 1 163 ? 5.923 3.947 -21.785 1.00 93.44 163 ASN A C 1
ATOM 1251 O O . ASN A 1 163 ? 6.669 3.520 -20.899 1.00 93.44 163 ASN A O 1
ATOM 1255 N N . ARG A 1 164 ? 5.904 5.248 -22.117 1.00 93.88 164 ARG A N 1
ATOM 1256 C CA . ARG A 1 164 ? 6.791 6.241 -21.484 1.00 93.88 164 ARG A CA 1
ATOM 1257 C C . ARG A 1 164 ? 6.606 6.295 -19.970 1.00 93.88 164 ARG A C 1
ATOM 1259 O O . ARG A 1 164 ? 7.591 6.403 -19.242 1.00 93.88 164 ARG A O 1
ATOM 1266 N N . THR A 1 165 ? 5.366 6.196 -19.500 1.00 94.19 165 THR A N 1
ATOM 1267 C CA . THR A 1 165 ? 5.042 6.212 -18.071 1.00 94.19 165 THR A CA 1
ATOM 1268 C C . THR A 1 165 ? 5.625 5.000 -17.356 1.00 94.19 165 THR A C 1
ATOM 1270 O O . THR A 1 165 ? 6.362 5.168 -16.385 1.00 94.19 165 THR A O 1
ATOM 1273 N N . VAL A 1 166 ? 5.354 3.785 -17.841 1.00 92.75 166 VAL A N 1
ATOM 1274 C CA . VAL A 1 166 ? 5.834 2.549 -17.207 1.00 92.75 166 VAL A CA 1
ATOM 1275 C C . VAL A 1 166 ? 7.360 2.502 -17.195 1.00 92.75 166 VAL A C 1
ATOM 1277 O O . VAL A 1 166 ? 7.948 2.211 -16.153 1.00 92.75 166 VAL A O 1
ATOM 1280 N N . LEU A 1 167 ? 8.013 2.853 -18.308 1.00 93.38 167 LEU A N 1
ATOM 1281 C CA . LEU A 1 167 ? 9.474 2.918 -18.377 1.00 93.38 167 LEU A CA 1
ATOM 1282 C C . LEU A 1 167 ? 10.048 3.995 -17.447 1.00 93.38 167 LEU A C 1
ATOM 1284 O O . LEU A 1 167 ? 11.042 3.747 -16.765 1.00 93.38 167 LEU A O 1
ATOM 1288 N N . GLY A 1 168 ? 9.420 5.171 -17.377 1.00 93.88 168 GLY A N 1
ATOM 1289 C CA . GLY A 1 168 ? 9.829 6.256 -16.485 1.00 93.88 168 GLY A CA 1
ATOM 1290 C C . GLY A 1 168 ? 9.758 5.856 -15.010 1.00 93.88 168 GLY A C 1
ATOM 1291 O O . GLY A 1 168 ? 10.739 6.018 -14.278 1.00 93.88 168 GLY A O 1
ATOM 1292 N N . VAL A 1 169 ? 8.634 5.268 -14.590 1.00 93.69 169 VAL A N 1
ATOM 1293 C CA . VAL A 1 169 ? 8.439 4.759 -13.224 1.00 93.69 169 VAL A CA 1
ATOM 1294 C C . VAL A 1 169 ? 9.442 3.647 -12.914 1.00 93.69 169 VAL A C 1
ATOM 1296 O O . VAL A 1 169 ? 10.126 3.704 -11.890 1.00 93.69 169 VAL A O 1
ATOM 1299 N N . ALA A 1 170 ? 9.606 2.677 -13.821 1.00 91.62 170 ALA A N 1
ATOM 1300 C CA . ALA A 1 170 ? 10.575 1.595 -13.667 1.00 91.62 170 ALA A CA 1
ATOM 1301 C C . ALA A 1 170 ? 12.004 2.132 -13.490 1.00 91.62 170 ALA A C 1
ATOM 1303 O O . ALA A 1 170 ? 12.723 1.715 -12.580 1.00 91.62 170 ALA A O 1
ATOM 1304 N N . ARG A 1 171 ? 12.414 3.107 -14.305 1.00 93.06 171 ARG A N 1
ATOM 1305 C CA . ARG A 1 171 ? 13.737 3.731 -14.205 1.00 93.06 171 ARG A CA 1
ATOM 1306 C C . ARG A 1 171 ? 13.956 4.431 -12.868 1.00 93.06 171 ARG A C 1
ATOM 1308 O O . ARG A 1 171 ? 15.034 4.308 -12.279 1.00 93.06 171 ARG A O 1
ATOM 1315 N N . ALA A 1 172 ? 12.957 5.161 -12.379 1.00 92.94 172 ALA A N 1
ATOM 1316 C CA . ALA A 1 172 ? 13.040 5.866 -11.105 1.00 92.94 172 ALA A CA 1
ATOM 1317 C C . ALA A 1 172 ? 13.172 4.892 -9.927 1.00 92.94 172 ALA A C 1
ATOM 1319 O O . ALA A 1 172 ? 14.086 5.041 -9.111 1.00 92.94 172 ALA A O 1
ATOM 1320 N N . ILE A 1 173 ? 12.342 3.843 -9.894 1.00 90.69 173 ILE A N 1
ATOM 1321 C CA . ILE A 1 173 ? 12.450 2.757 -8.911 1.00 90.69 173 ILE A CA 1
ATOM 1322 C C . ILE A 1 173 ? 13.842 2.124 -8.989 1.00 90.69 173 ILE A C 1
ATOM 1324 O O . ILE A 1 173 ? 14.550 2.046 -7.986 1.00 90.69 173 ILE A O 1
ATOM 1328 N N . GLY A 1 174 ? 14.287 1.738 -10.185 1.00 89.56 174 GLY A N 1
ATOM 1329 C CA . GLY A 1 174 ? 15.603 1.142 -10.387 1.00 89.56 174 GLY A CA 1
ATOM 1330 C C . GLY A 1 174 ? 16.754 2.026 -9.920 1.00 89.56 174 GLY A C 1
ATOM 1331 O O . GLY A 1 174 ? 17.725 1.534 -9.351 1.00 89.56 174 GLY A O 1
ATOM 1332 N N . THR A 1 175 ? 16.630 3.343 -10.075 1.00 90.62 175 THR A N 1
ATOM 1333 C CA . THR A 1 175 ? 17.623 4.303 -9.582 1.00 90.62 175 THR A CA 1
ATOM 1334 C C . THR A 1 175 ? 17.700 4.296 -8.054 1.00 90.62 175 THR A C 1
ATOM 1336 O O . THR A 1 175 ? 18.800 4.314 -7.499 1.00 90.62 175 THR A O 1
ATOM 1339 N N . VAL A 1 176 ? 16.557 4.235 -7.362 1.00 89.00 176 VAL A N 1
ATOM 1340 C CA . VAL A 1 176 ? 16.504 4.114 -5.892 1.00 89.00 176 VAL A CA 1
ATOM 1341 C C . VAL A 1 176 ? 17.174 2.818 -5.435 1.00 89.00 176 VAL A C 1
ATOM 1343 O O . VAL A 1 176 ? 17.998 2.833 -4.521 1.00 89.00 176 VAL A O 1
ATOM 1346 N N . LEU A 1 177 ? 16.884 1.710 -6.115 1.00 84.94 177 LEU A N 1
ATOM 1347 C CA . LEU A 1 177 ? 17.437 0.391 -5.801 1.00 84.94 177 LEU A CA 1
ATOM 1348 C C . LEU A 1 177 ? 18.955 0.324 -6.023 1.00 84.94 177 LEU A C 1
ATOM 1350 O O . LEU A 1 177 ? 19.687 -0.206 -5.188 1.00 84.94 177 LEU A O 1
ATOM 1354 N N . LEU A 1 178 ? 19.457 0.904 -7.117 1.00 86.94 178 LEU A N 1
ATOM 1355 C CA . LEU A 1 178 ? 20.897 0.982 -7.382 1.00 86.94 178 LEU A CA 1
ATOM 1356 C C . LEU A 1 178 ? 21.632 1.811 -6.323 1.00 86.94 178 LEU A C 1
ATOM 1358 O O . LEU A 1 178 ? 22.727 1.431 -5.913 1.00 86.94 178 LEU A O 1
ATOM 1362 N N . LYS A 1 179 ? 21.035 2.912 -5.850 1.00 84.88 179 LYS A N 1
ATOM 1363 C CA . LYS A 1 179 ? 21.601 3.716 -4.754 1.00 84.88 179 LYS A CA 1
ATOM 1364 C C . LYS A 1 179 ? 21.613 2.947 -3.433 1.00 84.88 179 LYS A C 1
ATOM 1366 O O . LYS A 1 179 ? 22.629 2.950 -2.747 1.00 84.88 179 LYS A O 1
ATOM 1371 N N . GLY A 1 180 ? 20.521 2.248 -3.115 1.00 73.38 180 GLY A N 1
ATOM 1372 C CA . GLY A 1 180 ? 20.415 1.432 -1.902 1.00 73.38 180 GLY A CA 1
ATOM 1373 C C . GLY A 1 180 ? 21.457 0.312 -1.825 1.00 73.38 180 GLY A C 1
ATOM 1374 O O . GLY A 1 180 ? 21.928 -0.002 -0.741 1.00 73.38 180 GLY A O 1
ATOM 1375 N N . ARG A 1 181 ? 21.868 -0.244 -2.972 1.00 69.38 181 ARG A N 1
ATOM 1376 C CA . ARG A 1 181 ? 22.946 -1.242 -3.052 1.00 69.38 181 ARG A CA 1
ATOM 1377 C C . ARG A 1 181 ? 24.334 -0.668 -2.776 1.00 69.38 181 ARG A C 1
ATOM 1379 O O . ARG A 1 181 ? 25.147 -1.353 -2.173 1.00 69.38 181 ARG A O 1
ATOM 1386 N N . LYS A 1 182 ? 24.613 0.564 -3.216 1.00 61.69 182 LYS A N 1
ATOM 1387 C CA . LYS A 1 182 ? 25.925 1.194 -2.996 1.00 61.69 182 LYS A CA 1
ATOM 1388 C C . LYS A 1 182 ? 26.170 1.493 -1.516 1.00 61.69 182 LYS A C 1
ATOM 1390 O O . LYS A 1 182 ? 27.249 1.209 -1.035 1.00 61.69 182 LYS A O 1
ATOM 1395 N N . GLY A 1 183 ? 25.152 1.958 -0.792 1.00 54.38 183 GLY A N 1
ATOM 1396 C CA . GLY A 1 183 ? 25.258 2.242 0.647 1.00 54.38 183 GLY A CA 1
ATOM 1397 C C . GLY A 1 183 ? 25.091 1.034 1.579 1.00 54.38 183 GLY A C 1
ATOM 1398 O O . GLY A 1 183 ? 24.920 1.236 2.773 1.00 54.38 183 GLY A O 1
ATOM 1399 N N . ALA A 1 184 ? 25.048 -0.198 1.055 1.00 50.38 184 ALA A N 1
ATOM 1400 C CA . ALA A 1 184 ? 24.987 -1.431 1.854 1.00 50.38 184 ALA A CA 1
ATOM 1401 C C . ALA A 1 184 ? 26.345 -2.160 1.934 1.00 50.38 184 ALA A C 1
ATOM 1403 O O . ALA A 1 184 ? 26.437 -3.204 2.576 1.00 50.38 184 ALA A O 1
ATOM 1404 N N . HIS A 1 185 ? 27.364 -1.634 1.249 1.00 43.12 185 HIS A N 1
ATOM 1405 C CA . HIS A 1 185 ? 28.730 -2.164 1.213 1.00 43.12 185 HIS A CA 1
ATOM 1406 C C . HIS A 1 185 ? 29.765 -1.218 1.848 1.00 43.12 185 HIS A C 1
ATOM 1408 O O . HIS A 1 185 ? 30.949 -1.547 1.828 1.00 43.12 185 HIS A O 1
ATOM 1414 N N . ASP A 1 186 ? 29.302 -0.104 2.420 1.00 38.22 186 ASP A N 1
ATOM 1415 C CA . ASP A 1 186 ? 30.057 0.805 3.291 1.00 38.22 186 ASP A CA 1
ATOM 1416 C C . ASP A 1 186 ? 29.587 0.603 4.742 1.00 38.22 186 ASP A C 1
ATOM 1418 O O . ASP A 1 186 ? 30.424 0.725 5.664 1.00 38.22 186 ASP A O 1
#

Foldseek 3Di:
DDQQLLQLLALCCQPVVCVQVLLVQLLLQLLLCQLLVVLQVLLCVCLVVVHPPNDLVRLCVQVVHDSVVVVCSSRSVDPDDLVRLVSSCVRSVHDSVSSGDDQLSSQLRSLCSLVPPPDDSLLSSLLSQLSVLCSHSDSDRDLSSSVRSCVVSVVPDDSVVSRCSNSVSSSSNSVSVVVSVVVVVD